Protein AF-0000000080789733 (afdb_homodimer)

Structure (mmCIF, N/CA/C/O backbone):
data_AF-0000000080789733-model_v1
#
loop_
_entity.id
_entity.type
_entity.pdbx_description
1 polymer Transposase
#
loop_
_atom_site.group_PDB
_atom_site.id
_atom_site.type_symbol
_atom_site.label_atom_id
_atom_site.label_alt_id
_atom_site.label_comp_id
_atom_site.label_asym_id
_atom_site.label_entity_id
_atom_site.label_seq_id
_atom_site.pdbx_PDB_ins_code
_atom_site.Cartn_x
_atom_site.Cartn_y
_atom_site.Cartn_z
_atom_site.occupancy
_atom_site.B_iso_or_equiv
_atom_site.auth_seq_id
_atom_site.auth_comp_id
_atom_site.auth_asym_id
_atom_site.auth_atom_id
_atom_site.pdbx_PDB_model_num
ATOM 1 N N . MET A 1 1 ? -9.492 -9.398 25.578 1 31.7 1 MET A N 1
ATOM 2 C CA . MET A 1 1 ? -8.078 -9.32 25.922 1 31.7 1 MET A CA 1
ATOM 3 C C . MET A 1 1 ? -7.199 -9.414 24.672 1 31.7 1 MET A C 1
ATOM 5 O O . MET A 1 1 ? -6.102 -8.859 24.641 1 31.7 1 MET A O 1
ATOM 9 N N . LYS A 1 2 ? -7.57 -10.141 23.641 1 46.91 2 LYS A N 1
ATOM 10 C CA . LYS A 1 2 ? -6.754 -10.414 22.453 1 46.91 2 LYS A CA 1
ATOM 11 C C . LYS A 1 2 ? -6.676 -9.195 21.547 1 46.91 2 LYS A C 1
ATOM 13 O O . LYS A 1 2 ? -5.684 -9.008 20.844 1 46.91 2 LYS A O 1
ATOM 18 N N . TYR A 1 3 ? -7.52 -8.242 21.6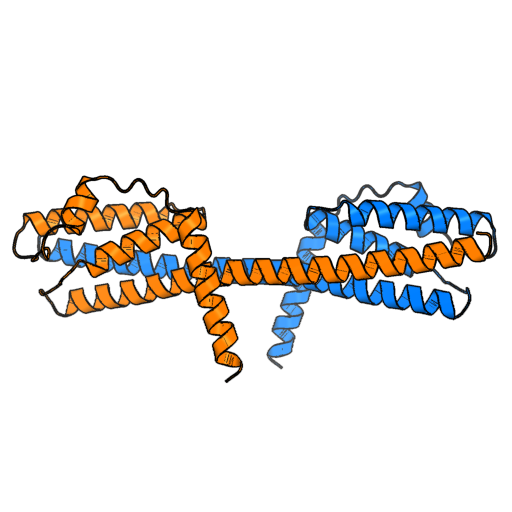09 1 46.97 3 TYR A N 1
ATOM 19 C CA . TYR A 1 3 ? -7.523 -7.055 20.766 1 46.97 3 TYR A CA 1
ATOM 20 C C . TYR A 1 3 ? -6.527 -6.02 21.281 1 46.97 3 TYR A C 1
ATOM 22 O O . TYR A 1 3 ? -5.984 -5.238 20.484 1 46.97 3 TYR A O 1
ATOM 30 N N . ASN A 1 4 ? -6.078 -6.234 22.5 1 50.66 4 ASN A N 1
ATOM 31 C CA . ASN A 1 4 ? -5.141 -5.281 23.078 1 50.66 4 ASN A CA 1
ATOM 32 C C . ASN A 1 4 ? -3.703 -5.578 22.672 1 50.66 4 ASN A C 1
ATOM 34 O O . ASN A 1 4 ? -2.904 -4.656 22.484 1 50.66 4 ASN A O 1
ATOM 38 N N . TYR A 1 5 ? -3.471 -6.855 22.422 1 48.75 5 TYR A N 1
ATOM 39 C CA . TYR A 1 5 ? -2.096 -7.195 22.078 1 48.75 5 TYR A CA 1
ATOM 40 C C . TYR A 1 5 ? -1.764 -6.742 20.656 1 48.75 5 TYR A C 1
ATOM 42 O O . TYR A 1 5 ? -0.668 -6.238 20.406 1 48.75 5 TYR A O 1
ATOM 50 N N . LEU A 1 6 ? -2.672 -6.836 19.844 1 44.16 6 LEU A N 1
ATOM 51 C CA . LEU A 1 6 ? -2.463 -6.398 18.469 1 44.16 6 LEU A CA 1
ATOM 52 C C . LEU A 1 6 ? -2.291 -4.887 18.406 1 44.16 6 LEU A C 1
ATOM 54 O O . LEU A 1 6 ? -1.443 -4.387 17.656 1 44.16 6 LEU A O 1
ATOM 58 N N . PHE A 1 7 ? -2.939 -4.227 19.219 1 46.69 7 PHE A N 1
ATOM 59 C CA . PHE A 1 7 ? -2.812 -2.779 1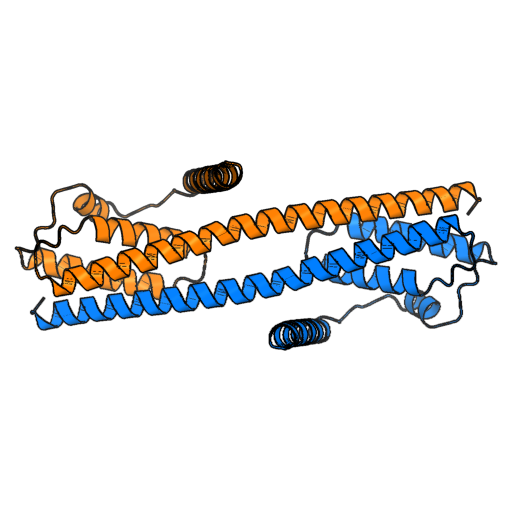9.344 1 46.69 7 PHE A CA 1
ATOM 60 C C . PHE A 1 7 ? -1.464 -2.4 19.938 1 46.69 7 PHE A C 1
ATOM 62 O O . PHE A 1 7 ? -0.782 -1.508 19.422 1 46.69 7 PHE A O 1
ATOM 69 N N . PHE A 1 8 ? -1.023 -3.18 20.906 1 50.69 8 PHE A N 1
ATOM 70 C CA . PHE A 1 8 ? 0.269 -2.922 21.531 1 50.69 8 PHE A CA 1
ATOM 71 C C . PHE A 1 8 ? 1.408 -3.271 20.578 1 50.69 8 PHE A C 1
ATOM 73 O O . PHE A 1 8 ? 2.41 -2.559 20.516 1 50.69 8 PHE A O 1
ATOM 80 N N . LEU A 1 9 ? 1.226 -4.316 19.906 1 46.88 9 LEU A N 1
ATOM 81 C CA . LEU A 1 9 ? 2.219 -4.695 18.906 1 46.88 9 LEU A CA 1
ATOM 82 C C . LEU A 1 9 ? 2.283 -3.666 17.781 1 46.88 9 LEU A C 1
ATOM 84 O O . LEU A 1 9 ? 3.369 -3.318 17.312 1 46.88 9 LEU A O 1
ATOM 88 N N . PHE A 1 10 ? 1.196 -3.098 17.562 1 46.75 10 PHE A N 1
ATOM 89 C CA . PHE A 1 10 ? 1.116 -2.062 16.531 1 46.75 10 PHE A CA 1
ATOM 90 C C . PHE A 1 10 ? 1.8 -0.783 17 1 46.75 10 PHE A C 1
ATOM 92 O O . PHE A 1 10 ? 2.539 -0.154 16.234 1 46.75 10 PHE A O 1
ATOM 99 N N . ILE A 1 11 ? 1.668 -0.41 18.219 1 45.75 11 ILE A N 1
ATOM 100 C CA . ILE A 1 11 ? 2.307 0.766 18.797 1 45.75 11 ILE A CA 1
ATOM 101 C C . ILE A 1 11 ? 3.812 0.536 18.891 1 45.75 11 ILE A C 1
ATOM 103 O O . ILE A 1 11 ? 4.605 1.433 18.594 1 45.75 11 ILE A O 1
ATOM 107 N N . SER A 1 12 ? 4.199 -0.727 19.219 1 43.28 12 SER A N 1
ATOM 108 C CA . SER A 1 12 ? 5.617 -1.047 19.344 1 43.28 12 SER A CA 1
ATOM 109 C C . SER A 1 12 ? 6.32 -1.01 18 1 43.28 12 SER A C 1
ATOM 111 O O . SER A 1 12 ? 7.441 -0.511 17.891 1 43.28 12 SER A O 1
ATOM 113 N N . LEU A 1 13 ? 5.672 -1.49 17.078 1 44.53 13 LEU A N 1
ATOM 114 C CA . LEU A 1 13 ? 6.262 -1.51 15.75 1 44.53 13 LEU A CA 1
ATOM 115 C C . LEU A 1 13 ? 6.332 -0.103 15.164 1 44.53 13 LEU A C 1
ATOM 117 O O . LEU A 1 13 ? 7.324 0.259 14.531 1 44.53 13 LEU A O 1
ATOM 121 N N . ALA A 1 14 ? 5.477 0.692 15.43 1 40.59 14 ALA A N 1
ATOM 122 C CA . ALA A 1 14 ? 5.473 2.092 15.008 1 40.59 14 ALA A CA 1
ATOM 123 C C . ALA A 1 14 ? 6.598 2.869 15.68 1 40.59 14 ALA A C 1
ATOM 125 O O . ALA A 1 14 ? 7.316 3.629 15.023 1 40.59 14 ALA A O 1
ATOM 126 N N . LYS A 1 15 ? 6.883 2.676 16.984 1 45.03 15 LYS A N 1
ATOM 127 C CA . LYS A 1 15 ? 7.98 3.293 17.719 1 45.03 15 LYS A CA 1
ATOM 128 C C . LYS A 1 15 ? 9.336 2.842 17.172 1 45.03 15 LYS A C 1
ATOM 130 O O . LYS A 1 15 ? 10.281 3.631 17.109 1 45.03 15 LYS A O 1
ATOM 135 N N . PHE A 1 16 ? 9.484 1.643 16.797 1 40.53 16 PHE A N 1
ATOM 136 C CA . PHE A 1 16 ? 10.719 1.093 16.25 1 40.53 16 PHE A CA 1
ATOM 137 C C . PHE A 1 16 ? 11.094 1.796 14.945 1 40.53 16 PHE A C 1
ATOM 139 O O . PHE A 1 16 ? 12.258 2.164 14.75 1 40.53 16 PHE A O 1
ATOM 146 N N . PHE A 1 17 ? 10.312 2.1 14.156 1 39.28 17 PHE A N 1
ATOM 147 C CA . PHE A 1 17 ? 10.625 2.715 12.867 1 39.28 17 PHE A CA 1
ATOM 148 C C . PHE A 1 17 ? 10.891 4.207 13.031 1 39.28 17 PHE A C 1
ATOM 150 O O . PHE A 1 17 ? 11.711 4.781 12.312 1 39.28 17 PHE A O 1
ATOM 157 N N . ASP A 1 18 ? 10.289 4.793 13.961 1 36.91 18 ASP A N 1
ATOM 158 C CA . ASP A 1 18 ? 10.586 6.18 14.312 1 36.91 18 ASP A CA 1
ATOM 159 C C . ASP A 1 18 ? 12.047 6.348 14.695 1 36.91 18 ASP A C 1
ATOM 161 O O . ASP A 1 18 ? 12.688 7.332 14.32 1 36.91 18 ASP A O 1
ATOM 165 N N . ILE A 1 19 ? 12.656 5.398 15.352 1 36.97 19 ILE A N 1
ATOM 166 C CA . ILE A 1 19 ? 14.039 5.477 15.812 1 36.97 19 ILE A CA 1
ATOM 167 C C . ILE A 1 19 ? 14.984 5.422 14.609 1 36.97 19 ILE A C 1
ATOM 169 O O . ILE A 1 19 ? 16 6.121 14.586 1 36.97 19 ILE A O 1
ATOM 173 N N . LEU A 1 20 ? 14.758 4.766 13.68 1 33.16 20 LEU A N 1
ATOM 174 C CA . LEU A 1 20 ? 15.703 4.566 12.594 1 33.16 20 LEU A CA 1
ATOM 175 C C . LEU A 1 20 ? 15.781 5.801 11.703 1 33.16 20 LEU A C 1
ATOM 177 O O . LEU A 1 20 ? 16.828 6.082 11.109 1 33.16 20 LEU A O 1
ATOM 181 N N . GLU A 1 21 ? 14.828 6.547 11.516 1 32.25 21 GLU A N 1
ATOM 182 C CA . GLU A 1 21 ? 14.828 7.582 10.492 1 32.25 21 GLU A CA 1
ATOM 183 C C . GLU A 1 21 ? 15.07 8.961 11.094 1 32.25 21 GLU A C 1
ATOM 185 O O . GLU A 1 21 ? 15.078 9.969 10.383 1 32.25 21 GLU A O 1
ATOM 190 N N . PHE A 1 22 ? 15.289 9.164 12.281 1 30.91 22 PHE A N 1
ATOM 191 C CA . PHE A 1 22 ? 15.281 10.492 12.883 1 30.91 22 PHE A CA 1
ATOM 192 C C . PHE A 1 22 ? 16.625 11.18 12.711 1 30.91 22 PHE A C 1
ATOM 194 O O . PHE A 1 22 ? 17.422 11.234 13.648 1 30.91 22 PHE A O 1
ATOM 201 N N . ASN A 1 23 ? 17.172 11.25 11.539 1 29.78 23 ASN A N 1
ATOM 202 C CA . ASN A 1 23 ? 18.234 12.234 11.422 1 29.78 23 ASN A CA 1
ATOM 203 C C . ASN A 1 23 ? 17.688 13.641 11.18 1 29.78 23 ASN A C 1
ATOM 205 O O . ASN A 1 23 ? 17.609 14.086 10.039 1 29.78 23 ASN A O 1
ATOM 209 N N . ILE A 1 24 ? 16.703 14.078 11.836 1 31.41 24 ILE A N 1
ATOM 210 C CA . ILE A 1 24 ? 16.109 15.375 11.492 1 31.41 24 ILE A CA 1
ATOM 211 C C . ILE A 1 24 ? 17.062 16.484 11.914 1 31.41 24 ILE A C 1
ATOM 213 O O . ILE A 1 24 ? 17.391 16.625 13.094 1 31.41 24 ILE A O 1
ATOM 217 N N . GLU A 1 25 ? 17.734 17.062 10.953 1 31.17 25 GLU A N 1
ATOM 218 C CA . GLU A 1 25 ? 18.453 18.328 11.117 1 31.17 25 GLU A CA 1
ATOM 219 C C . GLU A 1 25 ? 17.484 19.484 11.359 1 31.17 25 GLU A C 1
ATOM 221 O O . GLU A 1 25 ? 16.922 20.031 10.414 1 31.17 25 GLU A O 1
ATOM 226 N N . ILE A 1 26 ? 16.688 19.531 12.344 1 33.22 26 ILE A N 1
ATOM 227 C CA . ILE A 1 26 ? 15.977 20.75 12.727 1 33.22 26 ILE A CA 1
ATOM 228 C C . ILE A 1 26 ? 16.984 21.875 12.969 1 33.22 26 ILE A C 1
ATOM 230 O O . ILE A 1 26 ? 17.984 21.688 13.664 1 33.22 26 ILE A O 1
ATOM 234 N N . PRO A 1 27 ? 16.906 22.922 12.258 1 32.69 27 PRO A N 1
ATOM 235 C CA . PRO A 1 27 ? 17.859 24 12.562 1 32.69 27 PRO A CA 1
ATOM 236 C C . PRO A 1 27 ? 17.844 24.391 14.039 1 32.69 27 PRO A C 1
ATOM 238 O O . PRO A 1 27 ? 16.797 24.312 14.695 1 32.69 27 PRO A O 1
ATOM 241 N N . LEU A 1 28 ? 18.984 24.719 14.617 1 35.09 28 LEU A N 1
ATOM 242 C CA . LEU A 1 28 ? 19.312 24.984 16.016 1 35.09 28 LEU A CA 1
ATOM 243 C C . LEU A 1 28 ? 18.453 26.109 16.578 1 35.09 28 LEU A C 1
ATOM 245 O O . LEU A 1 28 ? 17.984 26.031 17.719 1 35.09 28 LEU A O 1
ATOM 249 N N . PHE A 1 29 ? 18.188 27.109 15.781 1 35.53 29 PHE A N 1
ATOM 250 C CA . PHE A 1 29 ? 17.453 28.25 16.312 1 35.53 29 PHE A CA 1
ATOM 251 C C . PHE A 1 29 ? 16.016 27.875 16.656 1 35.53 29 PHE A C 1
ATOM 253 O O . PHE A 1 29 ? 15.5 28.281 17.703 1 35.53 29 PHE A O 1
ATOM 260 N N . THR A 1 30 ? 15.344 27.172 15.805 1 39.25 30 THR A N 1
ATOM 261 C CA . THR A 1 30 ? 13.984 26.734 16.109 1 39.25 30 THR A CA 1
ATOM 262 C C . THR A 1 30 ? 13.984 25.766 17.297 1 39.25 30 THR A C 1
ATOM 264 O O . THR A 1 30 ? 13.094 25.812 18.156 1 39.25 30 THR A O 1
AT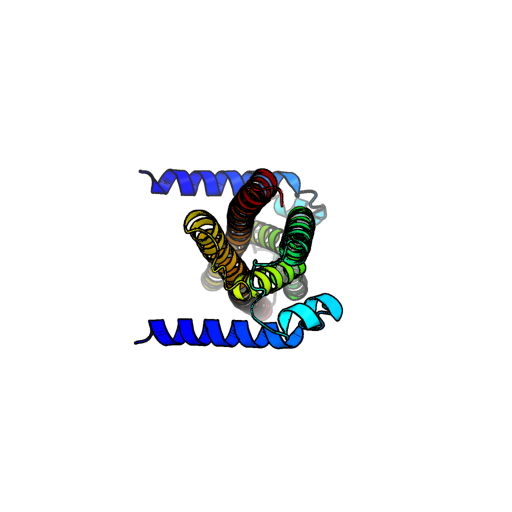OM 267 N N . TYR A 1 31 ? 15.031 25.016 17.375 1 37.34 31 TYR A N 1
ATOM 268 C CA . TYR A 1 31 ? 15.242 24.125 18.516 1 37.34 31 TYR A CA 1
ATOM 269 C C . TYR A 1 31 ? 15.438 24.938 19.797 1 37.34 31 TYR A C 1
ATOM 271 O O . TYR A 1 31 ? 14.891 24.594 20.844 1 37.34 31 TYR A O 1
ATOM 279 N N . LEU A 1 32 ? 16.219 25.906 19.656 1 36.5 32 LEU A N 1
ATOM 280 C CA . LEU A 1 32 ? 16.5 26.766 20.812 1 36.5 32 LEU A CA 1
ATOM 281 C C . LEU A 1 32 ? 15.219 27.438 21.312 1 36.5 32 LEU A C 1
ATOM 283 O O . LEU A 1 32 ? 14.992 27.547 22.516 1 36.5 32 LEU A O 1
ATOM 287 N N . ILE A 1 33 ? 14.438 27.922 20.484 1 39.62 33 ILE A N 1
ATOM 288 C CA . ILE A 1 33 ? 13.172 28.531 20.891 1 39.62 33 ILE A CA 1
ATOM 289 C C . ILE A 1 33 ? 12.258 27.469 21.484 1 39.62 33 ILE A C 1
ATOM 291 O O . ILE A 1 33 ? 11.609 27.688 22.5 1 39.62 33 ILE A O 1
ATOM 295 N N . ILE A 1 34 ? 12.328 26.25 20.875 1 38.31 34 ILE A N 1
ATOM 296 C CA . ILE A 1 34 ? 11.531 25.141 21.375 1 38.31 34 ILE A CA 1
ATOM 297 C C . ILE A 1 34 ? 12.07 24.688 22.734 1 38.31 34 ILE A C 1
ATOM 299 O O . ILE A 1 34 ? 11.305 24.359 23.641 1 38.31 34 ILE A O 1
ATOM 303 N N . LEU A 1 35 ? 13.266 24.5 22.828 1 36.28 35 LEU A N 1
ATOM 304 C CA . LEU A 1 35 ? 13.859 24.047 24.078 1 36.28 35 LEU A CA 1
ATOM 305 C C . LEU A 1 35 ? 13.656 25.078 25.172 1 36.28 35 LEU A C 1
ATOM 307 O O . LEU A 1 35 ? 13.672 24.734 26.359 1 36.28 35 LEU A O 1
ATOM 311 N N . ASN A 1 36 ? 14.031 26.438 24.875 1 36.44 36 ASN A N 1
ATOM 312 C CA . ASN A 1 36 ? 13.781 27.344 25.984 1 36.44 36 ASN A CA 1
ATOM 313 C C . ASN A 1 36 ? 12.289 27.516 26.234 1 36.44 36 ASN A C 1
ATOM 315 O O . ASN A 1 36 ? 11.461 27.219 25.375 1 36.44 36 ASN A O 1
ATOM 319 N N . ASN A 1 37 ? 11.75 28.703 27.172 1 37 37 ASN A N 1
ATOM 320 C CA . ASN A 1 37 ? 10.523 29.047 27.891 1 37 37 ASN A CA 1
ATOM 321 C C . ASN A 1 37 ? 9.352 29.188 26.922 1 37 37 ASN A C 1
ATOM 323 O O . ASN A 1 37 ? 9.539 29.438 25.734 1 37 37 ASN A O 1
ATOM 327 N N . ILE A 1 38 ? 7.996 29.016 27.422 1 39.41 38 ILE A N 1
ATOM 328 C CA . ILE A 1 38 ? 6.621 29.375 27.094 1 39.41 38 ILE A CA 1
ATOM 329 C C . ILE A 1 38 ? 6.609 30.656 26.25 1 39.41 38 ILE A C 1
ATOM 331 O O . ILE A 1 38 ? 7.062 31.703 26.719 1 39.41 38 ILE A O 1
ATOM 335 N N . LEU A 1 39 ? 6.879 30.469 24.969 1 42.97 39 LEU A N 1
ATOM 336 C CA . LEU A 1 39 ? 6.594 31.656 24.172 1 42.97 39 LEU A CA 1
ATOM 337 C C . LEU A 1 39 ? 5.348 32.375 24.688 1 42.97 39 LEU A C 1
ATOM 339 O O . LEU A 1 39 ? 4.238 31.828 24.594 1 42.97 39 LEU A O 1
ATOM 343 N N . ILE A 1 40 ? 5.531 33 25.75 1 43.78 40 ILE A N 1
ATOM 344 C CA . ILE A 1 40 ? 4.469 33.906 26.172 1 43.78 40 ILE A CA 1
ATOM 345 C C . ILE A 1 40 ? 4.199 34.906 25.062 1 43.78 40 ILE A C 1
ATOM 347 O O . ILE A 1 40 ? 5.109 35.625 24.641 1 43.78 40 ILE A O 1
ATOM 351 N N . MET A 1 41 ? 3.195 34.656 24.297 1 51.41 41 MET A N 1
ATOM 352 C CA . MET A 1 41 ? 2.695 35.5 23.234 1 51.41 41 MET A CA 1
ATOM 353 C C . MET A 1 41 ? 2.621 36.969 23.688 1 51.41 41 MET A C 1
ATOM 355 O O . MET A 1 41 ? 1.718 37.688 23.297 1 51.41 41 MET A O 1
ATOM 359 N N . THR A 1 42 ? 3.426 37.312 24.641 1 52.81 42 THR A N 1
ATOM 360 C CA . THR A 1 42 ? 3.27 38.688 25.109 1 52.81 42 THR A CA 1
ATOM 361 C C . THR A 1 42 ? 4.07 39.656 24.25 1 52.81 42 THR A C 1
ATOM 363 O O . THR A 1 42 ? 3.789 40.844 24.219 1 52.81 42 THR A O 1
ATOM 366 N N . ASP A 1 43 ? 4.922 39.094 23.5 1 61.16 43 ASP A N 1
ATOM 367 C CA . ASP A 1 43 ? 5.754 40.062 22.797 1 61.16 43 ASP A CA 1
ATOM 368 C C . ASP A 1 43 ? 5.59 39.938 21.281 1 61.16 43 ASP A C 1
ATOM 370 O O . ASP A 1 43 ? 5.238 38.875 20.781 1 61.16 43 ASP A O 1
ATOM 374 N N . LEU A 1 44 ? 5.336 41.125 20.531 1 59.53 44 LEU A N 1
ATOM 375 C CA . LEU A 1 44 ? 5.227 41.25 19.078 1 59.53 44 LEU A CA 1
ATOM 376 C C . LEU A 1 44 ? 6.219 40.344 18.375 1 59.53 44 LEU A C 1
ATOM 378 O O . LEU A 1 44 ? 5.879 39.719 17.359 1 59.53 44 LEU A O 1
ATOM 382 N N . ALA A 1 45 ? 7.422 40.219 18.922 1 62.12 45 ALA A N 1
ATOM 383 C CA . ALA A 1 45 ? 8.453 39.406 18.312 1 62.12 45 ALA A CA 1
ATOM 384 C C . ALA A 1 45 ? 8.039 37.938 18.312 1 62.12 45 ALA A C 1
ATOM 386 O O . ALA A 1 45 ? 8.273 37.219 17.328 1 62.12 45 ALA A O 1
ATOM 387 N N . SER A 1 46 ? 7.316 37.562 19.328 1 73.75 46 SER A N 1
ATOM 388 C CA . SER A 1 46 ? 6.863 36.188 19.422 1 73.75 46 SER A CA 1
ATOM 389 C C . SER A 1 46 ? 5.809 35.875 18.359 1 73.75 46 SER A C 1
ATOM 391 O O . SER A 1 46 ? 5.84 34.812 17.734 1 73.75 46 SER A O 1
ATOM 393 N N . TYR A 1 47 ? 5.07 36.969 18.031 1 74.94 47 TYR A N 1
ATOM 394 C CA . TYR A 1 47 ? 4.008 36.75 17.047 1 74.94 47 TYR A CA 1
ATOM 395 C C . TYR A 1 47 ? 4.578 36.625 15.648 1 74.94 47 TYR A C 1
ATOM 397 O O . TYR A 1 47 ? 4.109 35.812 14.859 1 74.94 47 TYR A O 1
ATOM 405 N N . ILE A 1 48 ? 5.535 37.406 15.383 1 79.12 48 ILE A N 1
ATOM 406 C CA . ILE A 1 48 ? 6.156 37.344 14.07 1 79.12 48 ILE A CA 1
ATOM 407 C C . ILE A 1 48 ? 6.797 36 13.844 1 79.12 48 ILE A C 1
ATOM 409 O O . ILE A 1 48 ? 6.672 35.406 12.766 1 79.12 48 ILE A O 1
ATOM 413 N N . VAL A 1 49 ? 7.441 35.5 14.859 1 81.31 49 VAL A N 1
ATOM 414 C CA . VAL A 1 49 ? 8.094 34.219 14.766 1 81.31 49 VAL A CA 1
ATOM 415 C C . VAL A 1 49 ? 7.047 33.125 14.578 1 81.31 49 VAL A C 1
ATOM 417 O O . VAL A 1 49 ? 7.215 32.219 13.742 1 81.31 49 VAL A O 1
ATOM 420 N N . ILE A 1 50 ? 6 33.219 15.281 1 83.81 50 ILE A N 1
ATOM 421 C CA . ILE A 1 50 ? 4.938 32.219 15.203 1 83.81 50 ILE A CA 1
ATOM 422 C C . ILE A 1 50 ? 4.312 32.25 13.805 1 83.81 50 ILE A C 1
ATOM 424 O O . ILE A 1 50 ? 4.121 31.188 13.188 1 83.81 50 ILE A O 1
ATOM 428 N N . ARG A 1 51 ? 4.062 33.438 13.383 1 86.56 51 ARG A N 1
ATOM 429 C CA . ARG A 1 51 ? 3.475 33.594 12.062 1 86.56 51 ARG A CA 1
ATOM 430 C C . ARG A 1 51 ? 4.395 33.031 10.984 1 86.56 51 ARG A C 1
ATOM 432 O O . ARG A 1 51 ? 3.943 32.281 10.102 1 86.56 51 ARG A O 1
ATOM 439 N N . ARG A 1 52 ? 5.621 33.375 11.016 1 87.31 52 ARG A N 1
ATOM 440 C CA . ARG A 1 52 ? 6.59 32.875 10.039 1 87.31 52 ARG A CA 1
ATOM 441 C C . ARG A 1 52 ? 6.703 31.359 10.094 1 87.31 52 ARG A C 1
ATOM 443 O O . ARG A 1 52 ? 6.824 30.703 9.055 1 87.31 52 ARG A O 1
ATOM 450 N N . THR A 1 53 ? 6.762 30.812 11.273 1 89.19 53 THR A N 1
ATOM 451 C CA . THR A 1 53 ? 6.836 29.359 11.445 1 89.19 53 THR A CA 1
ATOM 452 C C . THR A 1 53 ? 5.621 28.672 10.828 1 89.19 53 THR A C 1
ATOM 454 O O . THR A 1 53 ? 5.754 27.672 10.125 1 89.19 53 THR A O 1
ATOM 457 N N . TYR A 1 54 ? 4.406 29.266 11.07 1 90.38 54 TYR A N 1
ATOM 458 C CA . TYR A 1 54 ? 3.188 28.75 10.453 1 90.38 54 TYR A CA 1
ATOM 459 C C . TYR A 1 54 ? 3.287 28.797 8.93 1 90.38 54 TYR A C 1
ATOM 461 O O . TYR A 1 54 ? 2.904 27.844 8.25 1 90.38 54 TYR A O 1
ATOM 469 N N . GLU A 1 55 ? 3.721 29.875 8.406 1 92 55 GLU A N 1
ATOM 470 C CA . GLU A 1 55 ? 3.859 30.016 6.961 1 92 55 GLU A CA 1
ATOM 471 C C . GLU A 1 55 ? 4.824 28.984 6.395 1 92 55 GLU A C 1
ATOM 473 O O . GLU A 1 55 ? 4.578 28.422 5.324 1 92 55 GLU A O 1
ATOM 478 N N . ASN A 1 56 ? 5.926 28.719 7.109 1 91.5 56 ASN A N 1
ATOM 479 C CA . ASN A 1 56 ? 6.879 27.703 6.695 1 91.5 56 ASN A CA 1
ATOM 480 C C . ASN A 1 56 ? 6.238 26.312 6.672 1 91.5 56 ASN A C 1
ATOM 482 O O . ASN A 1 56 ? 6.398 25.562 5.707 1 91.5 56 ASN A O 1
ATOM 486 N N . PHE A 1 57 ? 5.512 26 7.723 1 92.88 57 PHE A N 1
ATOM 487 C CA . PHE A 1 57 ? 4.852 24.703 7.773 1 92.88 57 PHE A CA 1
ATOM 488 C C . PHE A 1 57 ? 3.814 24.578 6.664 1 92.88 57 PHE A C 1
ATOM 490 O O . PHE A 1 57 ? 3.68 23.531 6.047 1 92.88 57 PHE A O 1
ATOM 497 N N . LYS A 1 58 ? 3.033 25.688 6.449 1 93 58 LYS A N 1
ATOM 498 C CA . LYS A 1 58 ? 2.064 25.672 5.355 1 93 58 LYS A CA 1
ATOM 499 C C . LYS A 1 58 ? 2.736 25.328 4.027 1 93 58 LYS A C 1
ATOM 501 O O . LYS A 1 58 ? 2.262 24.469 3.291 1 93 58 LYS A O 1
ATOM 506 N N . SER A 1 59 ? 3.838 25.938 3.713 1 92.88 59 SER A N 1
ATOM 507 C CA . SER A 1 59 ? 4.574 25.719 2.471 1 92.88 59 SER A CA 1
ATOM 508 C C . SER A 1 59 ? 5.145 24.297 2.41 1 92.88 59 SER A C 1
ATOM 510 O O . SER A 1 59 ? 5.008 23.625 1.396 1 92.88 59 SER A O 1
ATOM 512 N N . GLU A 1 60 ? 5.742 23.844 3.465 1 92.44 60 GLU A N 1
ATOM 513 C CA . GLU A 1 60 ? 6.355 22.516 3.521 1 92.44 60 GLU A CA 1
ATOM 514 C C . GLU A 1 60 ? 5.312 21.422 3.336 1 92.44 60 GLU A C 1
ATOM 516 O O . GLU A 1 60 ? 5.535 20.453 2.594 1 92.44 60 GLU A O 1
ATOM 521 N N . LEU A 1 61 ? 4.203 21.578 3.99 1 93.19 61 LEU A N 1
ATOM 522 C CA . LEU A 1 61 ? 3.158 20.562 3.945 1 93.19 61 LEU A CA 1
ATOM 523 C C . LEU A 1 61 ? 2.494 20.531 2.572 1 93.19 61 LEU A C 1
ATOM 525 O O . LEU A 1 61 ? 2.135 19.453 2.08 1 93.19 61 LEU A O 1
ATOM 529 N N . SER A 1 62 ? 2.377 21.672 1.952 1 90.44 62 SER A N 1
ATOM 530 C CA . SER A 1 62 ? 1.729 21.766 0.648 1 90.44 62 SER A CA 1
ATOM 531 C C . SER A 1 62 ? 2.602 21.172 -0.448 1 90.44 62 SER A C 1
ATOM 533 O O . SER A 1 62 ? 2.094 20.703 -1.47 1 90.44 62 SER A O 1
ATOM 535 N N . MET A 1 63 ? 3.871 21.062 -0.217 1 87.75 63 MET A N 1
ATOM 536 C CA . MET A 1 63 ? 4.801 20.609 -1.252 1 87.75 63 MET A CA 1
ATOM 537 C C . MET A 1 63 ? 5.234 19.172 -1.013 1 87.75 63 MET A C 1
ATOM 539 O O . MET A 1 63 ? 5.953 18.594 -1.827 1 87.75 63 MET A O 1
ATOM 543 N N . CYS A 1 64 ? 4.801 18.688 0.011 1 84.69 64 CYS A N 1
ATOM 544 C CA . CYS A 1 64 ? 5.273 17.359 0.369 1 84.69 64 CYS A CA 1
ATOM 545 C C . CYS A 1 64 ? 4.656 16.297 -0.538 1 84.69 64 CYS A C 1
ATOM 547 O O . CYS A 1 64 ? 3.434 16.25 -0.694 1 84.69 64 CYS A O 1
ATOM 549 N N . SER A 1 65 ? 5.531 15.523 -1.141 1 76.94 65 SER A N 1
ATOM 550 C CA . SER A 1 65 ? 5.051 14.492 -2.055 1 76.94 65 SER A CA 1
ATOM 551 C C . SER A 1 65 ? 5.363 13.094 -1.527 1 76.94 65 SER A C 1
ATOM 553 O O . SER A 1 65 ? 4.703 12.125 -1.899 1 76.94 65 SER A O 1
ATOM 555 N N . ASN A 1 66 ? 6.32 13.039 -0.688 1 84.5 66 ASN A N 1
ATOM 556 C CA . ASN A 1 66 ? 6.758 11.758 -0.152 1 84.5 66 ASN A CA 1
ATOM 557 C C . ASN A 1 66 ? 6.195 11.508 1.244 1 84.5 66 ASN A C 1
ATOM 559 O O . ASN A 1 66 ? 6.199 12.406 2.088 1 84.5 66 ASN A O 1
ATOM 563 N N . VAL A 1 67 ? 5.785 10.32 1.456 1 85.62 67 VAL A N 1
ATOM 564 C CA . VAL A 1 67 ? 5.082 9.945 2.678 1 85.62 67 VAL A CA 1
ATOM 565 C C . VAL A 1 67 ? 6.023 10.062 3.873 1 85.62 67 VAL A C 1
ATOM 567 O O . VAL A 1 67 ? 5.617 10.5 4.953 1 85.62 67 VAL A O 1
ATOM 570 N N . LYS A 1 68 ? 7.258 9.68 3.672 1 85.81 68 LYS A N 1
ATOM 571 C CA . LYS A 1 68 ? 8.234 9.75 4.754 1 85.81 68 LYS A CA 1
ATOM 572 C C . LYS A 1 68 ? 8.484 11.195 5.18 1 85.81 68 LYS A C 1
ATOM 574 O O . LYS A 1 68 ? 8.523 11.5 6.371 1 85.81 68 LYS A O 1
ATOM 579 N N . GLU A 1 69 ? 8.602 11.984 4.191 1 90.38 69 GLU A N 1
ATOM 580 C CA . GLU A 1 69 ? 8.805 13.406 4.457 1 90.38 69 GLU A CA 1
ATOM 581 C C . GLU A 1 69 ? 7.57 14.023 5.117 1 90.38 69 GLU A C 1
ATOM 583 O O . GLU A 1 69 ? 7.691 14.805 6.059 1 90.38 69 GLU A O 1
ATOM 588 N N . LEU A 1 70 ? 6.449 13.648 4.629 1 93 70 LEU A N 1
ATOM 589 C CA . LEU A 1 70 ? 5.207 14.156 5.199 1 93 70 LEU A CA 1
ATOM 590 C C . LEU A 1 70 ? 5.098 13.797 6.676 1 93 70 LEU A C 1
ATOM 592 O O . LEU A 1 70 ? 4.746 14.641 7.5 1 93 70 LEU A O 1
ATOM 596 N N . LYS A 1 71 ? 5.391 12.594 7.023 1 92.31 71 LYS A N 1
ATOM 597 C CA . LYS A 1 71 ? 5.352 12.141 8.406 1 92.31 71 LYS A CA 1
ATOM 598 C C . LYS A 1 71 ? 6.234 13.008 9.297 1 92.31 71 LYS A C 1
ATOM 600 O O . LYS A 1 71 ? 5.797 13.461 10.359 1 92.31 71 LYS A O 1
ATOM 605 N N . LEU A 1 72 ? 7.426 13.234 8.867 1 92.5 72 LEU A N 1
ATOM 606 C CA . LEU A 1 72 ? 8.391 14.016 9.625 1 92.5 72 LEU A CA 1
ATOM 607 C C . LEU A 1 72 ? 7.887 15.445 9.82 1 92.5 72 LEU A C 1
ATOM 609 O O . LEU A 1 72 ? 7.992 16 10.914 1 92.5 72 LEU A O 1
ATOM 613 N N . LYS A 1 73 ? 7.391 15.984 8.727 1 93.25 73 LYS A N 1
ATOM 614 C CA . LYS A 1 73 ? 6.91 17.359 8.789 1 93.25 73 LYS A CA 1
ATOM 615 C C . LYS A 1 73 ? 5.711 17.484 9.719 1 93.25 73 LYS A C 1
ATOM 617 O O . LYS A 1 73 ? 5.594 18.469 10.469 1 93.25 73 LYS A O 1
ATOM 622 N N . ILE A 1 74 ? 4.867 16.516 9.734 1 95.19 74 ILE A N 1
ATOM 623 C CA . ILE A 1 74 ? 3.705 16.531 10.617 1 95.19 74 ILE A CA 1
ATOM 624 C C . ILE A 1 74 ? 4.164 16.391 12.07 1 95.19 74 ILE A C 1
ATOM 626 O O . ILE A 1 74 ? 3.625 17.062 12.953 1 95.19 74 ILE A O 1
ATOM 630 N N . GLN A 1 75 ? 5.113 15.578 12.312 1 93.75 75 GLN A N 1
ATOM 631 C CA . GLN A 1 75 ? 5.652 15.422 13.656 1 93.75 75 GLN A CA 1
ATOM 632 C C . GLN A 1 75 ? 6.25 16.734 14.164 1 93.75 75 GLN A C 1
ATOM 634 O O . GLN A 1 75 ? 6.016 17.125 15.312 1 93.75 75 GLN A O 1
ATOM 639 N N . LYS A 1 76 ? 7.008 17.406 13.336 1 92.06 76 LYS A N 1
ATOM 640 C CA . LYS A 1 76 ? 7.578 18.703 13.695 1 92.06 76 LYS A CA 1
ATOM 641 C C . LYS A 1 76 ? 6.484 19.734 13.977 1 92.06 76 LYS A C 1
ATOM 643 O O . LYS A 1 76 ? 6.586 20.516 14.914 1 92.06 76 LYS A O 1
ATOM 648 N N . PHE A 1 77 ? 5.457 19.672 13.18 1 94.5 77 PHE A N 1
ATOM 649 C CA . PHE A 1 77 ? 4.344 20.594 13.352 1 94.5 77 PHE A CA 1
ATOM 650 C C . PHE A 1 77 ? 3.646 20.359 14.688 1 94.5 77 PHE A C 1
ATOM 652 O O . PHE A 1 77 ? 3.354 21.297 15.422 1 94.5 77 PHE A O 1
ATOM 659 N N . LEU A 1 78 ? 3.467 19.125 14.992 1 93.75 78 LEU A N 1
ATOM 660 C CA . LEU A 1 78 ? 2.842 18.781 16.266 1 93.75 78 LEU A CA 1
ATOM 661 C C . LEU A 1 78 ? 3.697 19.234 17.438 1 93.75 78 LEU A C 1
ATOM 663 O O . LEU A 1 78 ? 3.172 19.734 18.438 1 93.75 78 LEU A O 1
ATOM 667 N N . SER A 1 79 ? 4.961 19.031 17.312 1 89.75 79 SER A N 1
ATOM 668 C CA . SER A 1 79 ? 5.875 19.484 18.359 1 89.75 79 SER A CA 1
ATOM 669 C C . SER A 1 79 ? 5.809 21 18.531 1 89.75 79 SER A C 1
ATOM 671 O O . SER A 1 79 ? 5.789 21.5 19.656 1 89.75 79 SER A O 1
ATOM 673 N N . PHE A 1 80 ? 5.711 21.703 17.438 1 89.75 80 PHE A N 1
ATOM 674 C CA . PHE A 1 80 ? 5.57 23.156 17.453 1 89.75 80 PHE A CA 1
ATOM 675 C C . PHE A 1 80 ? 4.277 23.578 18.141 1 89.75 80 PHE A C 1
ATOM 677 O O . PHE A 1 80 ? 4.285 24.438 19.016 1 89.75 80 PHE A O 1
ATOM 684 N N . LEU A 1 81 ? 3.191 22.906 17.797 1 89.31 81 LEU A N 1
ATOM 685 C CA . LEU A 1 81 ? 1.896 23.25 18.391 1 89.31 81 LEU A CA 1
ATOM 686 C C . LEU A 1 81 ? 1.884 22.969 19.891 1 89.31 81 LEU A C 1
ATOM 688 O O . LEU A 1 81 ? 1.228 23.688 20.641 1 89.31 81 LEU A O 1
ATOM 692 N N . SER A 1 82 ? 2.541 21.953 20.25 1 86.25 82 SER A N 1
ATOM 693 C CA . SER A 1 82 ? 2.539 21.547 21.656 1 86.25 82 SER A CA 1
ATOM 694 C C . SER A 1 82 ? 3.377 22.5 22.5 1 86.25 82 SER A C 1
ATOM 696 O O . SER A 1 82 ? 3.236 22.531 23.734 1 86.25 82 SER A O 1
ATOM 698 N N . SER A 1 83 ? 4.172 23.234 21.844 1 75.69 83 SER A N 1
ATOM 699 C CA . SER A 1 83 ? 5.035 24.172 22.562 1 75.69 83 SER A CA 1
ATOM 700 C C . SER A 1 83 ? 4.301 25.469 22.891 1 75.69 83 SER A C 1
ATOM 702 O O . SER A 1 83 ? 4.777 26.266 23.703 1 75.69 83 SER A O 1
ATOM 704 N N . PHE A 1 84 ? 3.225 25.609 22.156 1 69.12 84 PHE A N 1
ATOM 705 C CA . PHE A 1 84 ? 2.441 26.828 22.391 1 69.12 84 PHE A CA 1
ATOM 706 C C . PHE A 1 84 ? 1.647 26.719 23.688 1 69.12 84 PHE A C 1
ATOM 708 O O . PHE A 1 84 ? 1.003 25.703 23.938 1 69.12 84 PHE A O 1
ATOM 715 N N . ASP A 1 85 ? 2.049 27.359 24.703 1 60.91 85 ASP A N 1
ATOM 716 C CA . ASP A 1 85 ? 1.081 27.641 25.75 1 60.91 85 ASP A CA 1
ATOM 717 C C . ASP A 1 85 ? 0.233 28.859 25.391 1 60.91 85 ASP A C 1
ATOM 719 O O . ASP A 1 85 ? 0.691 30 25.516 1 60.91 85 ASP A O 1
ATOM 723 N N . PHE A 1 86 ? -0.544 28.531 24.359 1 52.72 86 PHE A N 1
ATOM 724 C CA . PHE A 1 86 ? -1.307 29.703 23.906 1 52.72 86 PHE A CA 1
ATOM 725 C C . PHE A 1 86 ? -2.189 30.234 25.031 1 52.72 86 PHE A C 1
ATOM 727 O O . PHE A 1 86 ? -3.08 29.531 25.516 1 52.72 86 PHE A O 1
ATOM 734 N N . GLU A 1 87 ? -1.437 30.875 25.984 1 53.16 87 GLU A N 1
ATOM 735 C CA . GLU A 1 87 ? -2.322 31.672 26.828 1 53.16 87 GLU A CA 1
ATOM 736 C C . GLU A 1 87 ? -3.246 32.562 26 1 53.16 87 GLU A C 1
ATOM 738 O O . GLU A 1 87 ? -3.609 33.656 26.422 1 53.16 87 GLU A O 1
ATOM 743 N N . ILE A 1 88 ? -3.086 32.375 24.688 1 53.44 88 ILE A N 1
ATOM 744 C CA . ILE A 1 88 ? -3.904 33.312 23.906 1 53.44 88 ILE A CA 1
ATOM 745 C C . ILE A 1 88 ? -5.379 32.938 24.062 1 53.44 88 ILE A C 1
ATOM 747 O O . ILE A 1 88 ? -5.711 31.891 24.625 1 53.44 88 ILE A O 1
ATOM 751 N N . GLU A 1 89 ? -6.246 33.781 23.344 1 62.59 89 GLU A N 1
ATOM 752 C CA . GLU A 1 89 ? -7.703 33.812 23.266 1 62.59 89 GLU A CA 1
ATOM 753 C C . GLU A 1 89 ? -8.258 32.438 22.875 1 62.59 89 GLU A C 1
ATOM 755 O O . GLU A 1 89 ? -7.609 31.688 22.141 1 62.59 89 GLU A O 1
ATOM 760 N N . THR A 1 90 ? -9.305 32.188 23.438 1 66.69 90 THR A N 1
ATOM 761 C CA . THR A 1 90 ? -10.07 30.953 23.391 1 66.69 90 THR A CA 1
ATOM 762 C C . THR A 1 90 ? -10.219 30.469 21.953 1 66.69 90 THR A C 1
ATOM 764 O O . THR A 1 90 ? -10.086 29.266 21.672 1 66.69 90 THR A O 1
ATOM 767 N N . LYS A 1 91 ? -10.344 31.438 20.953 1 72.19 91 LYS A N 1
ATOM 768 C CA . LYS A 1 91 ? -10.617 31.031 19.578 1 72.19 91 LYS A CA 1
ATOM 769 C C . LYS A 1 91 ? -9.383 30.406 18.938 1 72.19 91 LYS A C 1
ATOM 771 O O . LYS A 1 91 ? -9.484 29.375 18.25 1 72.19 91 LYS A O 1
ATOM 776 N N . LEU A 1 92 ? -8.219 30.984 19.156 1 77.25 92 LEU A N 1
ATOM 777 C CA . LEU A 1 92 ? -6.977 30.469 18.609 1 77.25 92 LEU A CA 1
ATOM 778 C C . LEU A 1 92 ? -6.637 29.109 19.203 1 77.25 92 LEU A C 1
ATOM 780 O O . LEU A 1 92 ? -6.141 28.219 18.5 1 77.25 92 LEU A O 1
ATOM 784 N N . LYS A 1 93 ? -7.039 29 20.406 1 82.06 93 LYS A N 1
ATOM 785 C CA . LYS A 1 93 ? -6.797 27.734 21.094 1 82.06 93 LYS A CA 1
ATOM 786 C C . LYS A 1 93 ? -7.605 26.609 20.469 1 82.06 93 LYS A C 1
ATOM 788 O O . LYS A 1 93 ? -7.117 25.484 20.344 1 82.06 93 LYS A O 1
ATOM 793 N N . GLU A 1 94 ? -8.844 26.891 20.062 1 85.12 94 GLU A N 1
ATOM 794 C CA . GLU A 1 94 ? -9.695 25.906 19.422 1 85.12 94 GLU A CA 1
ATOM 795 C C . GLU A 1 94 ? -9.109 25.453 18.078 1 85.12 94 GLU A C 1
ATOM 797 O O . GLU A 1 94 ? -9.094 24.25 17.781 1 85.12 94 GLU A O 1
ATOM 802 N N . PHE A 1 95 ? -8.625 26.422 17.312 1 86.62 95 PHE A N 1
ATOM 803 C CA . PHE A 1 95 ? -8.039 26.094 16.016 1 86.62 95 PHE A CA 1
ATOM 804 C C . PHE A 1 95 ? -6.773 25.266 16.188 1 86.62 95 PHE A C 1
ATOM 806 O O . PHE A 1 95 ? -6.543 24.312 15.445 1 86.62 95 PHE A O 1
ATOM 813 N N . VAL A 1 96 ? -6.023 25.625 17.172 1 88.25 96 VAL A N 1
ATOM 814 C CA . VAL A 1 96 ? -4.789 24.891 17.438 1 88.25 96 VAL A CA 1
ATOM 815 C C . VAL A 1 96 ? -5.113 23.469 17.891 1 88.25 96 VAL A C 1
ATOM 817 O O . VAL A 1 96 ? -4.469 22.516 17.469 1 88.25 96 VAL A O 1
ATOM 820 N N . SER A 1 97 ? -6.125 23.328 18.688 1 88 97 SER A N 1
ATOM 821 C CA . SER A 1 97 ? -6.551 22 19.141 1 88 97 SER A CA 1
ATOM 822 C C . SER A 1 97 ? -7.02 21.141 17.969 1 88 97 SER A C 1
ATOM 824 O O . SER A 1 97 ? -6.668 19.969 17.875 1 88 97 SER A O 1
ATOM 826 N N . LYS A 1 98 ? -7.766 21.719 17.109 1 91.44 98 LYS A N 1
ATOM 827 C CA . LYS A 1 98 ? -8.242 21 15.938 1 91.44 98 LYS A CA 1
ATOM 828 C C . LYS A 1 98 ? -7.082 20.594 15.031 1 91.44 98 LYS A C 1
ATOM 830 O O . LYS A 1 98 ? -7.074 19.5 14.469 1 91.44 98 LYS A O 1
ATOM 835 N N . GLN A 1 99 ? -6.129 21.5 14.844 1 94.12 99 GLN A N 1
ATOM 836 C CA . GLN A 1 99 ? -4.938 21.172 14.07 1 94.12 99 GLN A CA 1
ATOM 837 C C . GLN A 1 99 ? -4.203 19.969 14.664 1 94.12 99 GLN A C 1
ATOM 839 O O . GLN A 1 99 ? -3.787 19.062 13.93 1 94.12 99 GLN A O 1
ATOM 844 N N . LYS A 1 100 ? -4.082 20 15.984 1 92.5 100 LYS A N 1
ATOM 845 C CA . LYS A 1 100 ? -3.426 18.875 16.656 1 92.5 100 LYS A CA 1
ATOM 846 C C . LYS A 1 100 ? -4.168 17.562 16.406 1 92.5 100 LYS A C 1
ATOM 848 O O . LYS A 1 100 ? -3.547 16.547 16.125 1 92.5 100 LYS A O 1
ATOM 853 N N . GLU A 1 101 ? -5.438 17.594 16.422 1 94.06 101 GLU A N 1
ATOM 854 C CA . GLU A 1 101 ? -6.262 16.422 16.188 1 94.06 101 GLU A CA 1
ATOM 855 C C . GLU A 1 101 ? -6.066 15.875 14.773 1 94.06 101 GLU A C 1
ATOM 857 O O . GLU A 1 101 ? -5.828 14.68 14.594 1 94.06 101 GLU A O 1
ATOM 862 N N . ILE A 1 102 ? -6.105 16.719 13.82 1 94.75 102 ILE A N 1
ATOM 863 C CA . ILE A 1 102 ? -5.973 16.328 12.43 1 94.75 102 ILE A CA 1
ATOM 864 C C . ILE A 1 102 ? -4.559 15.812 12.172 1 94.75 102 ILE A C 1
ATOM 866 O O . ILE A 1 102 ? -4.371 14.812 11.469 1 94.75 102 ILE A O 1
ATOM 870 N N . ALA A 1 103 ? -3.596 16.469 12.672 1 95.12 103 ALA A N 1
ATOM 871 C CA . ALA A 1 103 ? -2.211 16.031 12.523 1 95.12 103 ALA A CA 1
ATOM 872 C C . ALA A 1 103 ? -2.004 14.633 13.117 1 95.12 103 ALA A C 1
ATOM 874 O O . ALA A 1 103 ? -1.341 13.789 12.516 1 95.12 103 ALA A O 1
ATOM 875 N N . LYS A 1 104 ? -2.594 14.414 14.242 1 93 104 LYS A N 1
ATOM 876 C CA . LYS A 1 104 ? -2.494 13.102 14.875 1 93 104 LYS A CA 1
ATOM 877 C C . LYS A 1 104 ? -3.188 12.031 14.031 1 93 104 LYS A C 1
ATOM 879 O O . LYS A 1 104 ? -2.684 10.914 13.898 1 93 104 LYS A O 1
ATOM 884 N N . LYS A 1 105 ? -4.332 12.359 13.531 1 93.75 105 LYS A N 1
ATOM 885 C CA . LYS A 1 105 ? -5.039 11.445 12.633 1 93.75 105 LYS A CA 1
ATOM 886 C C . LYS A 1 105 ? -4.199 11.117 11.406 1 93.75 105 LYS A C 1
ATOM 888 O O . LYS A 1 105 ? -4.148 9.969 10.969 1 93.75 105 LYS A O 1
ATOM 893 N N . LEU A 1 106 ? -3.561 12.102 10.875 1 93.88 106 LEU A N 1
ATOM 894 C CA . LEU A 1 106 ? -2.701 11.922 9.711 1 93.88 106 LEU A CA 1
ATOM 895 C C . LEU A 1 106 ? -1.555 10.961 10.031 1 93.88 106 LEU A C 1
ATOM 897 O O . LEU A 1 106 ? -1.269 10.055 9.25 1 93.88 106 LEU A O 1
ATOM 901 N N . LEU A 1 107 ? -0.964 11.156 11.18 1 92.69 107 LEU A N 1
ATOM 902 C CA . LEU A 1 107 ? 0.127 10.281 11.586 1 92.69 107 LEU A CA 1
ATOM 903 C C . LEU A 1 107 ? -0.362 8.844 11.766 1 92.69 107 LEU A C 1
ATOM 905 O O . LEU A 1 107 ? 0.323 7.898 11.375 1 92.69 107 LEU A O 1
ATOM 909 N N . LEU A 1 108 ? -1.507 8.758 12.344 1 91.06 108 LEU A N 1
ATOM 910 C CA . LEU A 1 108 ? -2.096 7.438 12.531 1 91.06 108 LEU A CA 1
ATOM 911 C C . LEU A 1 108 ? -2.311 6.742 11.195 1 91.06 108 LEU A C 1
ATOM 913 O O . LEU A 1 108 ? -1.962 5.57 11.039 1 91.06 108 LEU A O 1
ATOM 917 N N . ILE A 1 109 ? -2.861 7.438 10.211 1 89.12 109 ILE A N 1
ATOM 918 C CA . ILE A 1 109 ? -3.145 6.879 8.891 1 89.12 109 ILE A CA 1
ATOM 919 C C . ILE A 1 109 ? -1.84 6.461 8.219 1 89.12 109 ILE A C 1
ATOM 921 O O . ILE A 1 109 ? -1.77 5.398 7.594 1 89.12 109 ILE A O 1
ATOM 925 N N . ILE A 1 110 ? -0.858 7.223 8.312 1 88.88 110 ILE A N 1
ATOM 926 C CA . ILE A 1 110 ? 0.436 6.918 7.715 1 88.88 110 ILE A CA 1
ATOM 927 C C . ILE A 1 110 ? 1.015 5.656 8.352 1 88.88 110 ILE A C 1
ATOM 929 O O . ILE A 1 110 ? 1.527 4.781 7.648 1 88.88 110 ILE A O 1
ATOM 933 N N . ASN A 1 111 ? 0.885 5.492 9.641 1 84.12 111 ASN A N 1
ATOM 934 C CA . ASN A 1 111 ? 1.396 4.316 10.336 1 84.12 111 ASN A CA 1
ATOM 935 C C . ASN A 1 111 ? 0.63 3.057 9.938 1 84.12 111 ASN A C 1
ATOM 937 O O . ASN A 1 111 ? 1.227 1.992 9.766 1 84.12 111 ASN A O 1
ATOM 941 N N . ILE A 1 112 ? -0.648 3.191 9.766 1 85.5 112 ILE A N 1
ATOM 942 C CA . ILE A 1 112 ? -1.489 2.072 9.359 1 85.5 112 ILE A CA 1
ATOM 943 C C . ILE A 1 112 ? -1.067 1.593 7.969 1 85.5 112 ILE A C 1
ATOM 945 O O . ILE A 1 112 ? -1.095 0.393 7.684 1 85.5 112 ILE A O 1
ATOM 949 N N . ARG A 1 113 ? -0.646 2.492 7.117 1 85.75 113 ARG A N 1
ATOM 950 C CA . ARG A 1 113 ? -0.173 2.176 5.773 1 85.75 113 ARG A CA 1
ATOM 951 C C . ARG A 1 113 ? 0.972 1.17 5.816 1 85.75 113 ARG A C 1
ATOM 953 O O . ARG A 1 113 ? 0.985 0.201 5.055 1 85.75 113 ARG A O 1
ATOM 960 N N . TYR A 1 114 ? 1.816 1.343 6.695 1 81.44 114 TYR A N 1
ATOM 961 C CA . TYR A 1 114 ? 2.977 0.465 6.793 1 81.44 114 TYR A CA 1
ATOM 962 C C . TYR A 1 114 ? 2.568 -0.931 7.25 1 81.44 114 TYR A C 1
ATOM 964 O O . TYR A 1 114 ? 3.082 -1.932 6.742 1 81.44 114 TYR A O 1
ATOM 972 N N . VAL A 1 115 ? 1.638 -0.985 8.109 1 81.12 115 VAL A N 1
ATOM 973 C CA . VAL A 1 115 ? 1.124 -2.262 8.594 1 81.12 115 VAL A CA 1
ATOM 974 C C . VAL A 1 115 ? 0.432 -3.008 7.457 1 81.12 115 VAL A C 1
ATOM 976 O O . VAL A 1 115 ? 0.674 -4.199 7.25 1 81.12 115 VAL A O 1
ATOM 979 N N . ILE A 1 116 ? -0.353 -2.301 6.742 1 82.62 116 ILE A N 1
ATOM 980 C CA . ILE A 1 116 ? -1.094 -2.889 5.633 1 82.62 116 ILE A CA 1
ATOM 981 C C . ILE A 1 116 ? -0.117 -3.438 4.594 1 82.62 116 ILE A C 1
ATOM 983 O O . ILE A 1 116 ? -0.31 -4.539 4.074 1 82.62 116 ILE A O 1
ATOM 987 N N . ILE A 1 117 ? 0.91 -2.752 4.312 1 84.12 117 ILE A N 1
ATOM 988 C CA . ILE A 1 117 ? 1.915 -3.166 3.34 1 84.12 117 ILE A CA 1
ATOM 989 C C . ILE A 1 117 ? 2.604 -4.441 3.822 1 84.12 117 ILE A C 1
ATOM 991 O O . ILE A 1 117 ? 2.816 -5.371 3.041 1 84.12 117 ILE A O 1
ATOM 995 N N . PHE A 1 118 ? 2.932 -4.574 5.094 1 83.69 118 PHE A N 1
ATOM 996 C CA . PHE A 1 118 ? 3.576 -5.75 5.668 1 83.69 118 PHE A CA 1
ATOM 997 C C . PHE A 1 118 ? 2.672 -6.969 5.555 1 83.69 118 PHE A C 1
ATOM 999 O O . PHE A 1 118 ? 3.105 -8.031 5.094 1 83.69 118 PHE A O 1
ATOM 1006 N N . ILE A 1 119 ? 1.385 -6.789 5.883 1 84.06 119 ILE A N 1
ATOM 1007 C CA . ILE A 1 119 ? 0.409 -7.871 5.812 1 84.06 119 ILE A CA 1
ATOM 1008 C C . ILE A 1 119 ? 0.252 -8.328 4.367 1 84.06 119 ILE A C 1
ATOM 1010 O O . ILE A 1 119 ? 0.238 -9.531 4.09 1 84.06 119 ILE A O 1
ATOM 1014 N N . TYR A 1 120 ? 0.165 -7.355 3.566 1 86 120 TYR A N 1
ATOM 1015 C CA . TYR A 1 120 ? 0.047 -7.645 2.143 1 86 120 TYR A CA 1
ATOM 1016 C C . TYR A 1 120 ? 1.219 -8.492 1.658 1 86 120 TYR A C 1
ATOM 1018 O O . TYR A 1 120 ? 1.022 -9.523 1.018 1 86 120 TYR A O 1
ATOM 1026 N N . LYS A 1 121 ? 2.408 -8.094 1.913 1 86.38 121 LYS A N 1
ATOM 1027 C CA . LYS A 1 121 ? 3.607 -8.812 1.495 1 86.38 121 LYS A CA 1
ATOM 1028 C C . LYS A 1 121 ? 3.621 -10.234 2.059 1 86.38 121 LYS A C 1
ATOM 1030 O O . LYS A 1 121 ? 3.965 -11.188 1.353 1 86.38 121 LYS A O 1
ATOM 1035 N N . TYR A 1 122 ? 3.225 -10.375 3.266 1 87.69 122 TYR A N 1
ATOM 1036 C CA . TYR A 1 122 ? 3.186 -11.672 3.922 1 87.69 122 TYR A CA 1
ATOM 1037 C C . TYR A 1 122 ? 2.211 -12.609 3.219 1 87.69 122 TYR A C 1
ATOM 1039 O O . TYR A 1 122 ? 2.557 -13.75 2.896 1 87.69 122 TYR A O 1
ATOM 1047 N N . ILE A 1 123 ? 1.015 -12.133 2.992 1 89.38 123 ILE A N 1
ATOM 1048 C CA . ILE A 1 123 ? -0.031 -12.938 2.375 1 89.38 123 ILE A CA 1
ATOM 1049 C C . ILE A 1 123 ? 0.395 -13.344 0.965 1 89.38 123 ILE A C 1
ATOM 1051 O O . ILE A 1 123 ? 0.268 -14.508 0.582 1 89.38 123 ILE A O 1
ATOM 1055 N N . VAL A 1 124 ? 0.928 -12.391 0.225 1 89.56 124 VAL A N 1
ATOM 1056 C CA . VAL A 1 124 ? 1.348 -12.656 -1.146 1 89.56 124 VAL A CA 1
ATOM 1057 C C . VAL A 1 124 ? 2.459 -13.711 -1.147 1 89.56 124 VAL A C 1
ATOM 1059 O O . VAL A 1 124 ? 2.41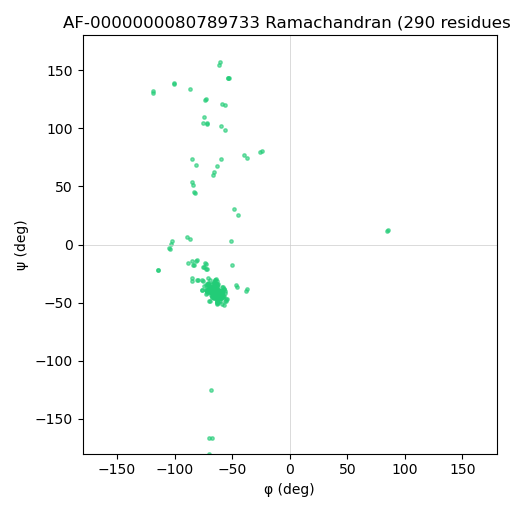6 -14.664 -1.924 1 89.56 124 VAL A O 1
ATOM 1062 N N . ASN A 1 125 ? 3.434 -13.531 -0.266 1 86.81 125 ASN A N 1
ATOM 1063 C CA . ASN A 1 125 ? 4.539 -14.477 -0.2 1 86.81 125 ASN A CA 1
ATOM 1064 C C . ASN A 1 125 ? 4.062 -15.875 0.189 1 86.81 125 ASN A C 1
ATOM 1066 O O . ASN A 1 125 ? 4.531 -16.875 -0.36 1 86.81 125 ASN A O 1
ATOM 1070 N N . LYS A 1 126 ? 3.166 -15.992 1.105 1 91 126 LYS A N 1
ATOM 1071 C CA . LYS A 1 126 ? 2.617 -17.266 1.528 1 91 126 LYS A CA 1
ATOM 1072 C C . LYS A 1 126 ? 1.878 -17.953 0.383 1 91 126 LYS A C 1
ATOM 1074 O O . LYS A 1 126 ? 2.098 -19.141 0.117 1 91 126 LYS A O 1
ATOM 1079 N N . LEU A 1 127 ? 1.008 -17.203 -0.26 1 92.56 127 LEU A N 1
ATOM 1080 C CA . LEU A 1 127 ? 0.232 -17.766 -1.367 1 92.56 127 LEU A CA 1
ATOM 1081 C C . LEU A 1 127 ? 1.144 -18.156 -2.523 1 92.56 127 LEU A C 1
ATOM 1083 O O . LEU A 1 127 ? 0.93 -19.188 -3.158 1 92.56 127 LEU A O 1
ATOM 1087 N N . LEU A 1 128 ? 2.135 -17.297 -2.797 1 93.88 128 LEU A N 1
ATOM 1088 C CA . LEU A 1 128 ? 3.084 -17.625 -3.859 1 93.88 128 LEU A CA 1
ATOM 1089 C C . LEU A 1 128 ? 3.857 -18.891 -3.537 1 93.88 128 LEU A C 1
ATOM 1091 O O . LEU A 1 128 ? 4.047 -19.75 -4.41 1 93.88 128 LEU A O 1
ATOM 1095 N N . SER A 1 129 ? 4.309 -19.047 -2.316 1 91.38 129 SER A N 1
ATOM 1096 C CA . SER A 1 129 ? 5.012 -20.25 -1.886 1 91.38 129 SER A CA 1
ATOM 1097 C C . SER A 1 129 ? 4.129 -21.484 -2.02 1 91.38 129 SER A C 1
ATOM 1099 O O . SER A 1 129 ? 4.586 -22.531 -2.477 1 91.38 129 SER A O 1
ATOM 1101 N N . GLU A 1 130 ? 2.9 -21.359 -1.622 1 94.56 130 GLU A N 1
ATOM 1102 C CA . GLU A 1 130 ? 1.942 -22.453 -1.767 1 94.56 130 GLU A CA 1
ATOM 1103 C C . GLU A 1 130 ? 1.755 -22.844 -3.232 1 94.56 130 GLU A C 1
ATOM 1105 O O . GLU A 1 130 ? 1.707 -24.016 -3.572 1 94.56 130 GLU A O 1
ATOM 1110 N N . LEU A 1 131 ? 1.662 -21.859 -4.105 1 95.81 131 LEU A N 1
ATOM 1111 C CA . LEU A 1 131 ? 1.495 -22.094 -5.539 1 95.81 131 LEU A CA 1
ATOM 1112 C C . LEU A 1 131 ? 2.711 -22.797 -6.117 1 95.81 131 LEU A C 1
ATOM 1114 O O . LEU A 1 131 ? 2.566 -23.781 -6.852 1 95.81 131 LEU A O 1
ATOM 1118 N N . ILE A 1 132 ? 3.877 -22.359 -5.742 1 94.25 132 ILE A N 1
ATOM 1119 C CA . ILE A 1 132 ? 5.113 -22.969 -6.23 1 94.25 132 ILE A CA 1
ATOM 1120 C C . ILE A 1 132 ? 5.207 -24.406 -5.742 1 94.25 132 ILE A C 1
ATOM 1122 O O . ILE A 1 132 ? 5.625 -25.297 -6.488 1 94.25 132 ILE A O 1
ATOM 1126 N N . ASN A 1 133 ? 4.789 -24.656 -4.508 1 92.69 133 ASN A N 1
ATOM 1127 C CA . ASN A 1 133 ? 4.781 -26.016 -3.977 1 92.69 133 ASN A CA 1
ATOM 1128 C C . ASN A 1 133 ? 3.836 -26.922 -4.762 1 92.69 133 ASN A C 1
ATOM 1130 O O . ASN A 1 133 ? 4.172 -28.078 -5.059 1 92.69 133 ASN A O 1
ATOM 1134 N N . LEU A 1 134 ? 2.693 -26.438 -5.07 1 93.25 134 LEU A N 1
ATOM 1135 C CA . LEU A 1 134 ? 1.729 -27.188 -5.855 1 93.25 134 LEU A CA 1
ATOM 1136 C C . LEU A 1 134 ? 2.266 -27.469 -7.258 1 93.25 134 LEU A C 1
ATOM 1138 O O . LEU A 1 134 ? 2.037 -28.547 -7.816 1 93.25 134 LEU A O 1
ATOM 1142 N N . ILE A 1 135 ? 2.926 -26.484 -7.852 1 94 135 ILE A N 1
ATOM 1143 C CA . ILE A 1 135 ? 3.574 -26.672 -9.148 1 94 135 ILE A CA 1
ATOM 1144 C C . ILE A 1 135 ? 4.605 -27.797 -9.055 1 94 135 ILE A C 1
ATOM 1146 O O . ILE A 1 135 ? 4.66 -28.656 -9.93 1 94 135 ILE A O 1
ATOM 1150 N N . ASN A 1 136 ? 5.355 -27.828 -7.965 1 92.69 136 ASN A N 1
ATOM 1151 C CA . ASN A 1 136 ? 6.348 -28.875 -7.758 1 92.69 136 ASN A CA 1
ATOM 1152 C C . ASN A 1 136 ? 5.699 -30.25 -7.656 1 92.69 136 ASN A C 1
ATOM 1154 O O . ASN A 1 136 ? 6.242 -31.234 -8.156 1 92.69 136 ASN A O 1
ATOM 1158 N N . VAL A 1 137 ? 4.621 -30.328 -7.027 1 89.81 137 VAL A N 1
ATOM 1159 C CA . VAL A 1 137 ? 3.904 -31.594 -6.887 1 89.81 137 VAL A CA 1
ATOM 1160 C C . VAL A 1 137 ? 3.479 -32.094 -8.266 1 89.81 137 VAL A C 1
ATOM 1162 O O . VAL A 1 137 ? 3.674 -33.281 -8.586 1 89.81 137 VAL A O 1
ATOM 1165 N N . VAL A 1 138 ? 2.951 -31.266 -9.078 1 87.81 138 VAL A N 1
ATOM 1166 C CA . VAL A 1 138 ? 2.518 -31.656 -10.422 1 87.81 138 VAL A CA 1
ATOM 1167 C C . VAL A 1 138 ? 3.725 -32.094 -11.25 1 87.81 138 VAL A C 1
ATOM 1169 O O . VAL A 1 138 ? 3.668 -33.094 -11.961 1 87.81 138 VAL A O 1
ATOM 1172 N N . LEU A 1 139 ? 4.828 -31.344 -11.125 1 89.81 139 LEU A N 1
ATOM 1173 C CA . LEU A 1 139 ? 6.043 -31.688 -11.852 1 89.81 139 LEU A CA 1
ATOM 1174 C C . LEU A 1 139 ? 6.578 -33.031 -11.422 1 89.81 139 LEU A C 1
ATOM 1176 O O . LEU A 1 139 ? 7.027 -33.844 -12.25 1 89.81 139 LEU A O 1
ATOM 1180 N N . ARG A 1 140 ? 6.457 -33.344 -10.188 1 87.88 140 ARG A N 1
ATOM 1181 C CA . ARG A 1 140 ? 6.875 -34.625 -9.68 1 87.88 140 ARG A CA 1
ATOM 1182 C C . ARG A 1 140 ? 5.969 -35.75 -10.195 1 87.88 140 ARG A C 1
ATOM 1184 O O . ARG A 1 140 ? 6.449 -36.812 -10.578 1 87.88 140 ARG A O 1
ATOM 1191 N N . GLU A 1 141 ? 4.691 -35.438 -10.211 1 82.38 141 GLU A N 1
ATOM 1192 C CA . GLU A 1 141 ? 3.734 -36.406 -10.719 1 82.38 141 GLU A CA 1
ATOM 1193 C C . GLU A 1 141 ? 3.959 -36.688 -12.203 1 82.38 141 GLU A C 1
ATOM 1195 O O . GLU A 1 141 ? 3.865 -37.844 -12.648 1 82.38 141 GLU A O 1
ATOM 1200 N N . LEU A 1 142 ? 4.301 -35.688 -12.953 1 81.31 142 LEU A N 1
ATOM 1201 C CA . LEU A 1 142 ? 4.582 -35.812 -14.375 1 81.31 142 LEU A CA 1
ATOM 1202 C C . LEU A 1 142 ? 5.863 -36.625 -14.594 1 81.31 142 LEU A C 1
ATOM 1204 O O . LEU A 1 142 ? 5.93 -37.469 -15.5 1 81.31 142 LEU A O 1
ATOM 1208 N N . ASN A 1 143 ? 6.844 -36.438 -13.766 1 79.94 143 ASN A N 1
ATOM 1209 C CA . ASN A 1 143 ? 8.094 -37.188 -13.852 1 79.94 143 ASN A CA 1
ATOM 1210 C C . ASN A 1 143 ? 7.895 -38.656 -13.484 1 79.94 143 ASN A C 1
ATOM 1212 O O . ASN A 1 143 ? 8.477 -39.562 -14.117 1 79.94 143 ASN A O 1
ATOM 1216 N N . TYR A 1 144 ? 7.102 -38.906 -12.492 1 76 144 TYR A N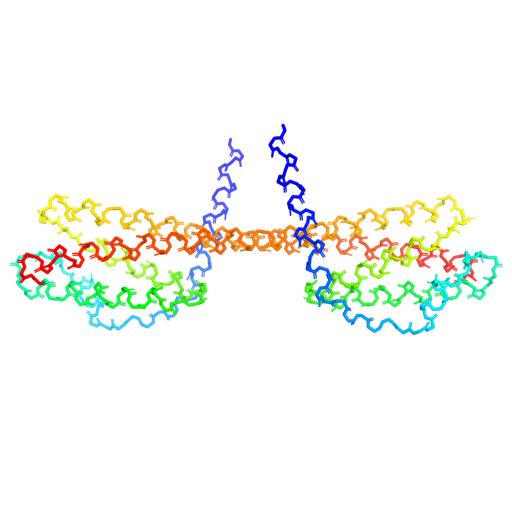 1
ATOM 1217 C CA . TYR A 1 144 ? 6.832 -40.281 -12.047 1 76 144 TYR A CA 1
ATOM 1218 C C . TYR A 1 144 ? 6.113 -41.062 -13.133 1 76 144 TYR A C 1
ATOM 1220 O O . TYR A 1 144 ? 6.316 -42.281 -13.266 1 76 144 TYR A O 1
ATOM 1228 N N . ARG A 1 145 ? 5.387 -40.438 -13.898 1 71.94 145 ARG A N 1
ATOM 1229 C CA . ARG A 1 145 ? 4.609 -41.125 -14.938 1 71.94 145 ARG A CA 1
ATOM 1230 C C . ARG A 1 145 ? 5.422 -41.25 -16.219 1 71.94 145 ARG A C 1
ATOM 1232 O O . ARG A 1 145 ? 4.957 -41.844 -17.203 1 71.94 145 ARG A O 1
ATOM 1239 N N . GLY A 1 146 ? 6.691 -40.844 -16.062 1 66.31 146 GLY A N 1
ATOM 1240 C CA . GLY A 1 146 ? 7.59 -41.031 -17.188 1 66.31 146 GLY A CA 1
ATOM 1241 C C . GLY A 1 146 ? 7.52 -39.906 -18.203 1 66.31 146 GLY A C 1
ATOM 1242 O O . GLY A 1 146 ? 7.863 -40.094 -19.375 1 66.31 146 GLY A O 1
ATOM 1243 N N . PHE A 1 147 ? 6.801 -38.812 -17.688 1 60.69 147 PHE A N 1
ATOM 1244 C CA . PHE A 1 147 ? 6.688 -37.688 -18.594 1 60.69 147 PHE A CA 1
ATOM 1245 C C . PHE A 1 147 ? 7.727 -36.594 -18.266 1 60.69 147 PHE A C 1
ATOM 1247 O O . PHE A 1 147 ? 8.078 -36.406 -17.109 1 60.69 147 PHE A O 1
ATOM 1254 N N . MET B 1 1 ? -28.5 -4.164 -0.582 1 32.25 1 MET B N 1
ATOM 1255 C CA . MET B 1 1 ? -28.344 -3.648 -1.938 1 32.25 1 MET B CA 1
ATOM 1256 C C . MET B 1 1 ? -27.094 -2.797 -2.053 1 32.25 1 MET B C 1
ATOM 1258 O O . MET B 1 1 ? -26.484 -2.717 -3.123 1 32.25 1 MET B O 1
ATOM 1262 N N . LYS B 1 2 ? -26.656 -2.076 -1.023 1 47.59 2 LYS B N 1
ATOM 1263 C CA . LYS B 1 2 ? -25.547 -1.126 -1.057 1 47.59 2 LYS B CA 1
ATOM 1264 C C . LYS B 1 2 ? -24.203 -1.848 -1.09 1 47.59 2 LYS B C 1
ATOM 1266 O O . LYS B 1 2 ? -23.234 -1.327 -1.631 1 47.59 2 LYS B O 1
ATOM 1271 N N . TYR B 1 3 ? -24.094 -3.062 -0.729 1 47.91 3 TYR B N 1
ATOM 1272 C CA . TYR B 1 3 ? -22.844 -3.82 -0.709 1 47.91 3 TYR B CA 1
ATOM 1273 C C . TYR B 1 3 ? -22.5 -4.336 -2.1 1 47.91 3 TYR B C 1
ATOM 1275 O O . TYR B 1 3 ? -21.312 -4.5 -2.432 1 47.91 3 TYR B O 1
ATOM 1283 N N . ASN B 1 4 ? -23.469 -4.273 -2.984 1 51.41 4 ASN B N 1
ATOM 1284 C CA . ASN B 1 4 ? -23.266 -4.781 -4.336 1 51.41 4 ASN B CA 1
ATOM 1285 C C . ASN B 1 4 ? -22.609 -3.734 -5.234 1 51.41 4 ASN B C 1
ATOM 1287 O O . ASN B 1 4 ? -21.812 -4.07 -6.105 1 51.41 4 ASN B O 1
ATOM 1291 N N . TYR B 1 5 ? -22.938 -2.486 -4.914 1 49.09 5 TYR B N 1
ATOM 1292 C CA . TYR B 1 5 ? -22.375 -1.449 -5.781 1 49.09 5 TYR B CA 1
ATOM 1293 C C . TYR B 1 5 ? -20.891 -1.271 -5.539 1 49.09 5 TYR B C 1
ATOM 1295 O O . TYR B 1 5 ? -20.125 -1.093 -6.488 1 49.09 5 TYR B O 1
ATOM 1303 N N . LEU B 1 6 ? -20.516 -1.43 -4.367 1 44.62 6 LEU B N 1
ATOM 1304 C CA . LEU B 1 6 ? -19.109 -1.312 -4.035 1 44.62 6 LEU B CA 1
ATOM 1305 C C . LEU B 1 6 ? -18.312 -2.465 -4.637 1 44.62 6 LEU B C 1
ATOM 1307 O O . LEU B 1 6 ? -17.203 -2.264 -5.145 1 44.62 6 LEU B O 1
ATOM 1311 N N . PHE B 1 7 ? -18.891 -3.545 -4.703 1 47.09 7 PHE B N 1
ATOM 1312 C CA . PHE B 1 7 ? -18.297 -4.723 -5.328 1 47.09 7 PHE B CA 1
ATOM 1313 C C . PHE B 1 7 ? -18.234 -4.555 -6.84 1 47.09 7 PHE B C 1
ATOM 1315 O O . PHE B 1 7 ? -17.188 -4.828 -7.449 1 47.09 7 PHE B O 1
ATOM 1322 N N . PHE B 1 8 ? -19.266 -3.959 -7.398 1 51.12 8 PHE B N 1
ATOM 1323 C CA . PHE B 1 8 ? -19.281 -3.725 -8.836 1 51.12 8 PHE B CA 1
ATOM 1324 C C . PHE B 1 8 ? -18.297 -2.627 -9.219 1 51.12 8 PHE B C 1
ATOM 1326 O O . PHE B 1 8 ? -17.625 -2.721 -10.25 1 51.12 8 PHE B O 1
ATOM 1333 N N . LEU B 1 9 ? -18.266 -1.664 -8.414 1 47.31 9 LEU B N 1
ATOM 1334 C CA . LEU B 1 9 ? -17.297 -0.595 -8.641 1 47.31 9 LEU B CA 1
ATOM 1335 C C . LEU B 1 9 ? -15.867 -1.113 -8.5 1 47.31 9 LEU B C 1
ATOM 1337 O O . LEU B 1 9 ? -14.992 -0.75 -9.289 1 47.31 9 LEU B O 1
ATOM 1341 N N . PHE B 1 10 ? -15.75 -2.057 -7.676 1 46.78 10 PHE B N 1
ATOM 1342 C CA . PHE B 1 10 ? -14.445 -2.68 -7.465 1 46.78 10 PHE B CA 1
ATOM 1343 C C . PHE B 1 10 ? -14.062 -3.547 -8.656 1 46.78 10 PHE B C 1
ATOM 1345 O O . PHE B 1 10 ? -12.914 -3.512 -9.109 1 46.78 10 PHE B O 1
ATOM 1352 N N . ILE B 1 11 ? -14.953 -4.25 -9.234 1 46.03 11 ILE B N 1
ATOM 1353 C CA . ILE B 1 11 ? -14.719 -5.086 -10.406 1 46.03 11 ILE B CA 1
ATOM 1354 C C . ILE B 1 11 ? -14.453 -4.207 -11.625 1 46.03 11 ILE B C 1
ATOM 1356 O O . ILE B 1 11 ? -13.562 -4.492 -12.43 1 46.03 11 ILE B O 1
ATOM 1360 N N . SER B 1 12 ? -15.188 -3.062 -11.703 1 43.53 12 SER B N 1
ATOM 1361 C CA . SER B 1 12 ? -15.008 -2.15 -12.828 1 43.53 12 SER B CA 1
ATOM 1362 C C . SER B 1 12 ? -13.648 -1.473 -12.781 1 43.53 12 SER B C 1
ATOM 1364 O O . SER B 1 12 ? -12.984 -1.323 -13.812 1 43.53 12 SER B O 1
ATOM 1366 N N . LEU B 1 13 ? -13.297 -1.137 -11.664 1 44.75 13 LEU B N 1
ATOM 1367 C CA . LEU B 1 13 ? -12.008 -0.472 -11.508 1 44.75 13 LEU B CA 1
ATOM 1368 C C . LEU B 1 13 ? -10.867 -1.449 -11.742 1 44.75 13 LEU B C 1
ATOM 1370 O O . LEU B 1 13 ? -9.859 -1.097 -12.367 1 44.75 13 LEU B O 1
ATOM 1374 N N . ALA B 1 14 ? -10.984 -2.6 -11.422 1 40.59 14 ALA B N 1
ATOM 1375 C CA . ALA B 1 14 ? -10.008 -3.654 -11.672 1 40.59 14 ALA B CA 1
ATOM 1376 C C . ALA B 1 14 ? -9.875 -3.941 -13.164 1 40.59 14 ALA B C 1
ATOM 1378 O O . ALA B 1 14 ? -8.766 -4.047 -13.688 1 40.59 14 ALA B O 1
ATOM 1379 N N . LYS B 1 15 ? -10.969 -4.012 -13.953 1 45.44 15 LYS B N 1
ATOM 1380 C CA . LYS B 1 15 ? -10.977 -4.199 -15.398 1 45.44 15 LYS B CA 1
ATOM 1381 C C . LYS B 1 15 ? -10.312 -3.023 -16.109 1 45.44 15 LYS B C 1
ATOM 1383 O O . LYS B 1 15 ? -9.617 -3.211 -17.109 1 45.44 15 LYS B O 1
ATOM 1388 N N . PHE B 1 16 ? -10.484 -1.843 -15.68 1 41.28 16 PHE B N 1
ATOM 1389 C CA . PHE B 1 16 ? -9.906 -0.637 -16.266 1 41.28 16 PHE B CA 1
ATOM 1390 C C . PHE B 1 16 ? -8.383 -0.68 -16.188 1 41.28 16 PHE B C 1
ATOM 1392 O O . PHE B 1 16 ? -7.699 -0.368 -17.156 1 41.28 16 PHE B O 1
ATOM 1399 N N . PHE B 1 17 ? -7.824 -1.11 -15.258 1 39.81 17 PHE B N 1
ATOM 1400 C CA . PHE B 1 17 ? -6.371 -1.108 -15.102 1 39.81 17 PHE B CA 1
ATOM 1401 C C . PHE B 1 17 ? -5.746 -2.266 -15.875 1 39.81 17 PHE B C 1
ATOM 1403 O O . PHE B 1 17 ? -4.633 -2.148 -16.391 1 39.81 17 PHE B O 1
ATOM 1410 N N . ASP B 1 18 ? -6.43 -3.295 -16 1 37.31 18 ASP B N 1
ATOM 1411 C CA . ASP B 1 18 ? -6.008 -4.402 -16.859 1 37.31 18 ASP B CA 1
ATOM 1412 C C . ASP B 1 18 ? -5.812 -3.941 -18.297 1 37.31 18 ASP B C 1
ATOM 1414 O O . ASP B 1 18 ? -4.852 -4.344 -18.953 1 37.31 18 ASP B O 1
ATOM 1418 N N . ILE B 1 19 ? -6.613 -3.043 -18.812 1 37.44 19 ILE B N 1
ATOM 1419 C CA . ILE B 1 19 ? -6.551 -2.566 -20.188 1 37.44 19 ILE B CA 1
ATOM 1420 C C . ILE B 1 19 ? -5.289 -1.73 -20.391 1 37.44 19 ILE B C 1
ATOM 1422 O O . ILE B 1 19 ? -4.648 -1.806 -21.438 1 37.44 19 ILE B O 1
ATOM 1426 N N . LEU B 1 20 ? -4.883 -1.032 -19.547 1 33.5 20 LEU B N 1
ATOM 1427 C CA . LEU B 1 20 ? -3.781 -0.1 -19.766 1 33.5 20 LEU B CA 1
ATOM 1428 C C . LEU B 1 20 ? -2.447 -0.836 -19.797 1 33.5 20 LEU B C 1
ATOM 1430 O O . LEU B 1 20 ? -1.508 -0.395 -20.469 1 33.5 20 LEU B O 1
ATOM 1434 N N . GLU B 1 21 ? -2.223 -1.861 -19.172 1 32.59 21 GLU B N 1
ATOM 1435 C CA . GLU B 1 21 ? -0.886 -2.428 -19.016 1 32.59 21 GLU B CA 1
ATOM 1436 C C . GLU B 1 21 ? -0.687 -3.627 -19.938 1 32.59 21 GLU B C 1
ATOM 1438 O O . GLU B 1 21 ? 0.38 -4.242 -19.938 1 32.59 21 GLU B O 1
ATOM 1443 N N . PHE B 1 22 ? -1.537 -4.031 -20.703 1 30.86 22 PHE B N 1
ATOM 1444 C CA . PHE B 1 22 ? -1.42 -5.32 -21.375 1 30.86 22 PHE B CA 1
ATOM 1445 C C . PHE B 1 22 ? -0.588 -5.199 -22.656 1 30.86 22 PHE B C 1
ATOM 1447 O O . PHE B 1 22 ? -1.136 -5.129 -23.75 1 30.86 22 PHE B O 1
ATOM 1454 N N . ASN B 1 23 ? 0.584 -4.672 -22.594 1 29.94 23 ASN B N 1
ATOM 1455 C CA . ASN B 1 23 ? 1.428 -4.961 -23.75 1 29.94 23 ASN B CA 1
ATOM 1456 C C . ASN B 1 23 ? 2.105 -6.32 -23.625 1 29.94 23 ASN B C 1
ATOM 1458 O O . ASN B 1 23 ? 3.244 -6.41 -23.156 1 29.94 23 ASN B O 1
ATOM 1462 N N . ILE B 1 24 ? 1.458 -7.344 -23.25 1 31.06 24 ILE B N 1
ATOM 1463 C CA . ILE B 1 24 ? 2.152 -8.602 -23 1 31.06 24 ILE B CA 1
ATOM 1464 C C . ILE B 1 24 ? 2.605 -9.219 -24.328 1 31.06 24 ILE B C 1
ATOM 1466 O O . ILE B 1 24 ? 1.78 -9.516 -25.188 1 31.06 24 ILE B O 1
ATOM 1470 N N . GLU B 1 25 ? 3.887 -9.102 -24.625 1 31.41 25 GLU B N 1
ATOM 1471 C CA . GLU B 1 25 ? 4.543 -9.883 -25.672 1 31.41 25 GLU B CA 1
ATOM 1472 C C . GLU B 1 25 ? 4.578 -11.367 -25.312 1 31.41 25 GLU B C 1
ATOM 1474 O O . GLU B 1 25 ? 5.422 -11.805 -24.531 1 31.41 25 GLU B O 1
ATOM 1479 N N . ILE B 1 26 ? 3.521 -12.062 -25.156 1 33.31 26 ILE B N 1
ATOM 1480 C CA . ILE B 1 26 ? 3.541 -13.523 -25.062 1 33.31 26 ILE B CA 1
ATOM 1481 C C . ILE B 1 26 ? 4.168 -14.102 -26.328 1 33.31 26 ILE B C 1
ATOM 1483 O O . ILE B 1 26 ? 3.824 -13.695 -27.438 1 33.31 26 ILE B O 1
ATOM 1487 N N . PRO B 1 27 ? 5.203 -14.82 -26.219 1 32.97 27 PRO B N 1
ATOM 1488 C CA . PRO B 1 27 ? 5.738 -15.406 -27.453 1 32.97 27 PRO B CA 1
ATOM 1489 C C . PRO B 1 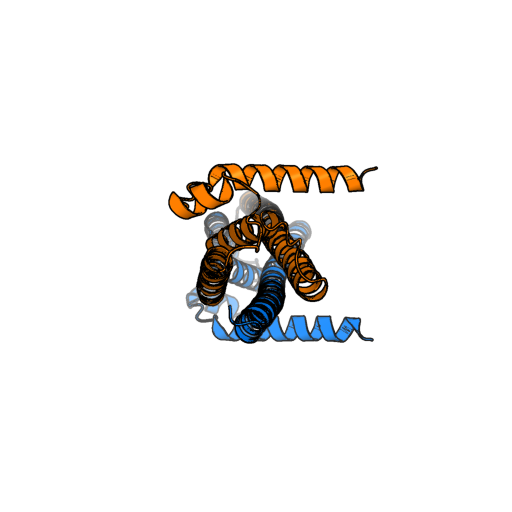27 ? 4.691 -16.203 -28.234 1 32.97 27 PRO B C 1
ATOM 1491 O O . PRO B 1 27 ? 3.779 -16.781 -27.641 1 32.97 27 PRO B O 1
ATOM 1494 N N . LEU B 1 28 ? 4.723 -16.156 -29.547 1 35.09 28 LEU B N 1
ATOM 1495 C CA . LEU B 1 28 ? 3.785 -16.656 -30.547 1 35.09 28 LEU B CA 1
ATOM 1496 C C . LEU B 1 28 ? 3.562 -18.156 -30.375 1 35.09 28 LEU B C 1
ATOM 1498 O O . LEU B 1 28 ? 2.432 -18.641 -30.484 1 35.09 28 LEU B O 1
ATOM 1502 N N . PHE B 1 29 ? 4.578 -18.891 -30.047 1 35.56 29 PHE B N 1
ATOM 1503 C CA . PHE B 1 29 ? 4.434 -20.344 -29.984 1 35.56 29 PHE B CA 1
ATOM 1504 C C . PHE B 1 29 ? 3.518 -20.75 -28.828 1 35.56 29 PHE B C 1
ATOM 1506 O O . PHE B 1 29 ? 2.668 -21.625 -28.984 1 35.56 29 PHE B O 1
ATOM 1513 N N . THR B 1 30 ? 3.688 -20.188 -27.672 1 39.56 30 THR B N 1
ATOM 1514 C CA . THR B 1 30 ? 2.791 -20.469 -26.547 1 39.56 30 THR B CA 1
ATOM 1515 C C . THR B 1 30 ? 1.367 -20.031 -26.875 1 39.56 30 THR B C 1
ATOM 1517 O O . THR B 1 30 ? 0.404 -20.719 -26.516 1 39.56 30 THR B O 1
ATOM 1520 N N . TYR B 1 31 ? 1.297 -18.953 -27.641 1 37.41 31 TYR B N 1
ATOM 1521 C CA . TYR B 1 31 ? 0.01 -18.484 -28.125 1 37.41 31 TYR B CA 1
ATOM 1522 C C . TYR B 1 31 ? -0.612 -19.5 -29.094 1 37.41 31 TYR B C 1
ATOM 1524 O O . TYR B 1 31 ? -1.818 -19.75 -29.031 1 37.41 31 TYR B O 1
ATOM 1532 N N . LEU B 1 32 ? 0.215 -19.953 -29.938 1 36.09 32 LEU B N 1
ATOM 1533 C CA . LEU B 1 32 ? -0.287 -20.922 -30.906 1 36.09 32 LEU B CA 1
ATOM 1534 C C . LEU B 1 32 ? -0.809 -22.172 -30.219 1 36.09 32 LEU B C 1
ATOM 1536 O O . LEU B 1 32 ? -1.837 -22.719 -30.609 1 36.09 32 LEU B O 1
ATOM 1540 N N . ILE B 1 33 ? -0.158 -22.672 -29.281 1 38.94 33 ILE B N 1
ATOM 1541 C CA . ILE B 1 33 ? -0.621 -23.844 -28.531 1 38.94 33 ILE B CA 1
ATOM 1542 C C . ILE B 1 33 ? -1.883 -23.484 -27.75 1 38.94 33 ILE B C 1
ATOM 1544 O O . ILE B 1 33 ? -2.84 -24.25 -27.719 1 38.94 33 ILE B O 1
ATOM 1548 N N . ILE B 1 34 ? -1.923 -22.234 -27.234 1 38.28 34 ILE B N 1
ATOM 1549 C CA . ILE B 1 34 ? -3.092 -21.766 -26.5 1 38.28 34 ILE B CA 1
ATOM 1550 C C . ILE B 1 34 ? -4.262 -21.578 -27.469 1 38.28 34 ILE B C 1
ATOM 1552 O O . ILE B 1 34 ? -5.41 -21.875 -27.125 1 38.28 34 ILE B O 1
ATOM 1556 N N . LEU B 1 35 ? -4.055 -20.969 -28.469 1 35.78 35 LEU B N 1
ATOM 1557 C CA . LEU B 1 35 ? -5.121 -20.719 -29.438 1 35.78 35 LEU B CA 1
ATOM 1558 C C . LEU B 1 35 ? -5.656 -22.016 -30.016 1 35.78 35 LEU B C 1
ATOM 1560 O O . LEU B 1 35 ? -6.801 -22.078 -30.469 1 35.78 35 LEU B O 1
ATOM 1564 N N . ASN B 1 36 ? -4.664 -22.953 -30.531 1 36.59 36 ASN B N 1
ATOM 1565 C CA . ASN B 1 36 ? -5.262 -24.172 -31.062 1 36.59 36 ASN B CA 1
ATOM 1566 C C . ASN B 1 36 ? -5.852 -25.047 -29.953 1 36.59 36 ASN B C 1
ATOM 1568 O O . ASN B 1 36 ? -5.492 -24.891 -28.781 1 36.59 36 ASN B O 1
ATOM 1572 N N . ASN B 1 37 ? -6.266 -26.562 -30.234 1 37.75 37 ASN B N 1
ATOM 1573 C CA . ASN B 1 37 ? -7.066 -27.625 -29.625 1 37.75 37 ASN B CA 1
ATOM 1574 C C . ASN B 1 37 ? -6.539 -28 -28.25 1 37.75 37 ASN B C 1
ATOM 1576 O O . ASN B 1 37 ? -5.363 -27.797 -27.938 1 37.75 37 ASN B O 1
ATOM 1580 N N . ILE B 1 38 ? -7.414 -28.578 -27.266 1 40.56 38 ILE B N 1
ATOM 1581 C CA . ILE B 1 38 ? -7.367 -29.406 -26.078 1 40.56 38 ILE B CA 1
ATOM 1582 C C . ILE B 1 38 ? -6.105 -30.266 -26.078 1 40.56 38 ILE B C 1
ATOM 1584 O O . ILE B 1 38 ? -5.906 -31.078 -26.984 1 40.56 38 ILE B O 1
ATOM 1588 N N . LEU B 1 39 ? -5.02 -29.625 -25.672 1 44.25 39 LEU B N 1
ATOM 1589 C CA . LEU B 1 39 ? -3.902 -30.547 -25.469 1 44.25 39 LEU B CA 1
ATOM 1590 C C . LEU B 1 39 ? -4.375 -31.859 -24.828 1 44.25 39 LEU B C 1
ATOM 1592 O O . LEU B 1 39 ? -4.836 -31.859 -23.688 1 44.25 39 LEU B O 1
ATOM 1596 N N . ILE B 1 40 ? -4.938 -32.625 -25.656 1 44.81 40 ILE B N 1
ATOM 1597 C CA . ILE B 1 40 ? -5.211 -33.969 -25.203 1 44.81 40 ILE B CA 1
ATOM 1598 C C . ILE B 1 40 ? -3.902 -34.656 -24.812 1 44.81 40 ILE B C 1
ATOM 1600 O O . ILE B 1 40 ? -2.967 -34.719 -25.609 1 44.81 40 ILE B O 1
ATOM 1604 N N . MET B 1 41 ? -3.68 -34.719 -23.531 1 52.22 41 MET B N 1
ATOM 1605 C CA . MET B 1 41 ? -2.537 -35.375 -22.922 1 52.22 41 MET B CA 1
ATOM 1606 C C . MET B 1 41 ? -2.35 -36.781 -23.516 1 52.22 41 MET B C 1
ATOM 1608 O O . MET B 1 41 ? -2.146 -37.75 -22.781 1 52.22 41 MET B O 1
ATOM 1612 N N . THR B 1 42 ? -2.709 -36.969 -24.75 1 53.28 42 THR B N 1
ATOM 1613 C CA . THR B 1 42 ? -2.58 -38.312 -25.25 1 53.28 42 THR B CA 1
ATOM 1614 C C . THR B 1 42 ? -1.191 -38.562 -25.828 1 53.28 42 THR B C 1
ATOM 1616 O O . THR B 1 42 ? -0.74 -39.688 -25.938 1 53.28 42 THR B O 1
ATOM 1619 N N . ASP B 1 43 ? -0.537 -37.5 -26.062 1 60.94 43 ASP B N 1
ATOM 1620 C CA . ASP B 1 43 ? 0.725 -37.75 -26.75 1 60.94 43 ASP B CA 1
ATOM 1621 C C . ASP B 1 43 ? 1.911 -37.281 -25.922 1 60.94 43 ASP B C 1
ATOM 1623 O O . ASP B 1 43 ? 1.768 -36.406 -25.078 1 60.94 43 ASP B O 1
ATOM 1627 N N . LEU B 1 44 ? 3.012 -38.156 -25.75 1 59.47 44 LEU B N 1
ATOM 1628 C CA . LEU B 1 44 ? 4.273 -37.906 -25.062 1 59.47 44 LEU B CA 1
ATOM 1629 C C . LEU B 1 44 ? 4.75 -36.469 -25.312 1 59.47 44 LEU B C 1
ATOM 1631 O O . LEU B 1 44 ? 5.234 -35.812 -24.391 1 59.47 44 LEU B O 1
ATOM 1635 N N . ALA B 1 45 ? 4.578 -36 -26.531 1 62.16 45 ALA B N 1
ATOM 1636 C CA . ALA B 1 45 ? 5 -34.625 -26.891 1 62.16 45 ALA B CA 1
ATOM 1637 C C . ALA B 1 45 ? 4.23 -33.594 -26.094 1 62.16 45 ALA B C 1
ATOM 1639 O O . ALA B 1 45 ? 4.805 -32.594 -25.656 1 62.16 45 ALA B O 1
ATOM 1640 N N . SER B 1 46 ? 3.008 -33.906 -25.812 1 73.44 46 SER B N 1
ATOM 1641 C CA . SER B 1 46 ? 2.184 -32.969 -25.062 1 73.44 46 SER B CA 1
ATOM 1642 C C . SER B 1 46 ? 2.645 -32.875 -23.609 1 73.44 46 SER B C 1
ATOM 1644 O O . SER B 1 46 ? 2.707 -31.797 -23.031 1 73.44 46 SER B O 1
ATOM 1646 N N . TYR B 1 47 ? 3.221 -34.031 -23.172 1 75.38 47 TYR B N 1
ATOM 1647 C CA . TYR B 1 47 ? 3.66 -34.062 -21.781 1 75.38 47 TYR B CA 1
ATOM 1648 C C . TYR B 1 47 ? 4.953 -33.281 -21.594 1 75.38 47 TYR B C 1
ATOM 1650 O O . TYR B 1 47 ? 5.121 -32.562 -20.594 1 75.38 47 TYR B O 1
ATOM 1658 N N . ILE B 1 48 ? 5.793 -33.406 -22.531 1 79.38 48 ILE B N 1
ATOM 1659 C CA . ILE B 1 48 ? 7.062 -32.719 -22.453 1 79.38 48 ILE B CA 1
ATOM 1660 C C . ILE B 1 48 ? 6.812 -31.203 -22.484 1 79.38 48 ILE B C 1
ATOM 1662 O O . ILE B 1 48 ? 7.422 -30.453 -21.719 1 79.38 48 ILE B O 1
ATOM 1666 N N . VAL B 1 49 ? 5.922 -30.781 -23.344 1 81.62 49 VAL B N 1
ATOM 1667 C CA . VAL B 1 49 ? 5.602 -29.359 -23.469 1 81.62 49 VAL B CA 1
ATOM 1668 C C . VAL B 1 49 ? 4.965 -28.875 -22.172 1 81.62 49 VAL B C 1
ATOM 1670 O O . VAL B 1 49 ? 5.316 -27.797 -21.672 1 81.62 49 VAL B O 1
ATOM 1673 N N . ILE B 1 50 ? 4.129 -29.641 -21.609 1 84 50 ILE B N 1
ATOM 1674 C CA . ILE B 1 50 ? 3.441 -29.266 -20.391 1 84 50 ILE B CA 1
ATOM 1675 C C . ILE B 1 50 ? 4.449 -29.156 -19.25 1 84 50 ILE B C 1
ATOM 1677 O O . ILE B 1 50 ? 4.445 -28.172 -18.5 1 84 50 ILE B O 1
ATOM 1681 N N . ARG B 1 51 ? 5.273 -30.141 -19.203 1 86.81 51 ARG B N 1
ATOM 1682 C CA . ARG B 1 51 ? 6.297 -30.156 -18.156 1 86.81 51 ARG B CA 1
ATOM 1683 C C . ARG B 1 51 ? 7.211 -28.938 -18.281 1 86.81 51 ARG B C 1
ATOM 1685 O O . ARG B 1 51 ? 7.5 -28.266 -17.297 1 86.81 51 ARG B O 1
ATOM 1692 N N . ARG B 1 52 ? 7.688 -28.672 -19.438 1 87.5 52 ARG B N 1
ATOM 1693 C CA . ARG B 1 52 ? 8.57 -27.531 -19.672 1 87.5 52 ARG B CA 1
ATOM 1694 C C . ARG B 1 52 ? 7.867 -26.219 -19.344 1 87.5 52 ARG B C 1
ATOM 1696 O O . ARG B 1 52 ? 8.477 -25.312 -18.781 1 87.5 52 ARG B O 1
ATOM 1703 N N . THR B 1 53 ? 6.648 -26.094 -19.75 1 89.44 53 THR B N 1
ATOM 1704 C CA . THR B 1 53 ? 5.871 -24.891 -19.453 1 89.44 53 THR B CA 1
ATOM 1705 C C . THR B 1 53 ? 5.73 -24.688 -17.953 1 89.44 53 THR B C 1
ATOM 1707 O O . THR B 1 53 ? 5.906 -23.578 -17.453 1 89.44 53 THR B O 1
ATOM 1710 N N . TYR B 1 54 ? 5.449 -25.812 -17.219 1 90.62 54 TYR B N 1
ATOM 1711 C CA . TYR B 1 54 ? 5.391 -25.75 -15.766 1 90.62 54 TYR B CA 1
ATOM 1712 C C . TYR B 1 54 ? 6.723 -25.297 -15.18 1 90.62 54 TYR B C 1
ATOM 1714 O O . TYR B 1 54 ? 6.758 -24.469 -14.266 1 90.62 54 TYR B O 1
ATOM 1722 N N . GLU B 1 55 ? 7.781 -25.844 -15.633 1 92.19 55 GLU B N 1
ATOM 1723 C CA . GLU B 1 55 ? 9.109 -25.484 -15.148 1 92.19 55 GLU B CA 1
ATOM 1724 C C . GLU B 1 55 ? 9.391 -24 -15.391 1 92.19 55 GLU B C 1
ATOM 1726 O O . GLU B 1 55 ? 9.961 -23.312 -14.531 1 92.19 55 GLU B O 1
ATOM 1731 N N . ASN B 1 56 ? 8.977 -23.5 -16.562 1 91.69 56 ASN B N 1
ATOM 1732 C CA . ASN B 1 56 ? 9.141 -22.078 -16.859 1 91.69 56 ASN B CA 1
ATOM 1733 C C . ASN B 1 56 ? 8.344 -21.203 -15.906 1 91.69 56 ASN B C 1
ATOM 1735 O O . ASN B 1 56 ? 8.859 -20.219 -15.383 1 91.69 56 ASN B O 1
ATOM 1739 N N . PHE B 1 57 ? 7.109 -21.594 -15.656 1 93.06 57 PHE B N 1
ATOM 1740 C CA . PHE B 1 57 ? 6.281 -20.812 -14.734 1 93.06 57 PHE B CA 1
ATOM 1741 C C . PHE B 1 57 ? 6.863 -20.859 -13.32 1 93.06 57 PHE B C 1
ATOM 1743 O O . PHE B 1 57 ? 6.863 -19.844 -12.617 1 93.06 57 PHE B O 1
ATOM 1750 N N . LYS B 1 58 ? 7.336 -22.062 -12.914 1 93.19 58 LYS B N 1
ATOM 1751 C CA . LYS B 1 58 ? 7.973 -22.172 -11.609 1 93.19 58 LYS B CA 1
ATOM 1752 C C . LYS B 1 58 ? 9.133 -21.188 -11.477 1 93.19 58 LYS B C 1
ATOM 1754 O O . LYS B 1 58 ? 9.219 -20.469 -10.484 1 93.19 58 LYS B O 1
ATOM 1759 N N . SER B 1 59 ? 9.984 -21.109 -12.445 1 92.94 59 SER B N 1
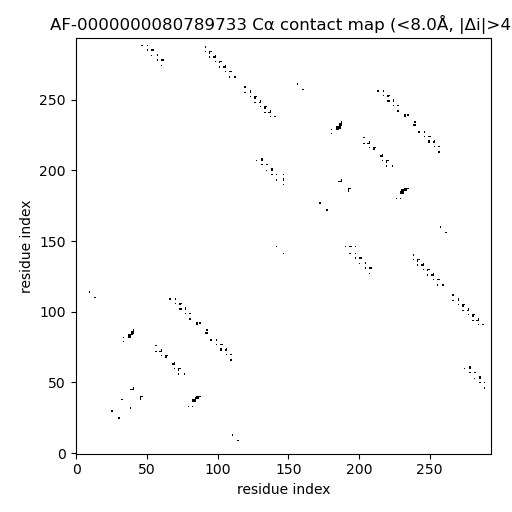ATOM 1760 C CA . SER B 1 59 ? 11.148 -20.219 -12.438 1 92.94 59 SER B CA 1
ATOM 1761 C C . SER B 1 59 ? 10.719 -18.75 -12.469 1 92.94 59 SER B C 1
ATOM 1763 O O . SER B 1 59 ? 11.227 -17.938 -11.695 1 92.94 59 SER B O 1
ATOM 1765 N N . GLU B 1 60 ? 9.773 -18.406 -13.289 1 92.44 60 GLU B N 1
ATOM 1766 C CA . GLU B 1 60 ? 9.305 -17.047 -13.438 1 92.44 60 GLU B CA 1
ATOM 1767 C C . GLU B 1 60 ? 8.656 -16.531 -12.148 1 92.44 60 GLU B C 1
ATOM 1769 O O . GLU B 1 60 ? 8.914 -15.414 -11.719 1 92.44 60 GLU B O 1
ATOM 1774 N N . LEU B 1 61 ? 7.875 -17.375 -11.555 1 93.19 61 LEU B N 1
ATOM 1775 C CA . LEU B 1 61 ? 7.148 -16.984 -10.352 1 93.19 61 LEU B CA 1
ATOM 1776 C C . LEU B 1 61 ? 8.094 -16.859 -9.164 1 93.19 61 LEU B C 1
ATOM 1778 O O . LEU B 1 61 ? 7.918 -15.977 -8.32 1 93.19 61 LEU B O 1
ATOM 1782 N N . SER B 1 62 ? 9.109 -17.688 -9.141 1 90.31 62 SER B N 1
ATOM 1783 C CA . SER B 1 62 ? 10.07 -17.672 -8.039 1 90.31 62 SER B CA 1
ATOM 1784 C C . SER B 1 62 ? 10.969 -16.438 -8.094 1 90.31 62 SER B C 1
ATOM 1786 O O . SER B 1 62 ? 11.469 -15.984 -7.062 1 90.31 62 SER B O 1
ATOM 1788 N N . MET B 1 63 ? 11.086 -15.828 -9.234 1 88.06 63 MET B N 1
ATOM 1789 C CA . MET B 1 63 ? 12.023 -14.719 -9.406 1 88.06 63 MET B CA 1
ATOM 1790 C C . MET B 1 63 ? 11.281 -13.383 -9.453 1 88.06 63 MET B C 1
ATOM 1792 O O . MET B 1 63 ? 11.914 -12.328 -9.531 1 88.06 63 MET B O 1
ATOM 1796 N N . CYS B 1 64 ? 10.07 -13.492 -9.391 1 84.94 64 CYS B N 1
ATOM 1797 C CA . CYS B 1 64 ? 9.289 -12.266 -9.555 1 84.94 64 CYS B CA 1
ATOM 1798 C C . CYS B 1 64 ? 9.383 -11.391 -8.305 1 84.94 64 CYS B C 1
ATOM 1800 O O . CYS B 1 64 ? 9.117 -11.859 -7.199 1 84.94 64 CYS B O 1
ATOM 1802 N N . SER B 1 65 ? 9.805 -10.156 -8.523 1 77.25 65 SER B N 1
ATOM 1803 C CA . SER B 1 65 ? 9.961 -9.242 -7.398 1 77.25 65 SER B CA 1
ATOM 1804 C C . SER B 1 65 ? 8.977 -8.078 -7.488 1 77.25 65 SER B C 1
ATOM 1806 O O . SER B 1 65 ? 8.633 -7.465 -6.473 1 77.25 65 SER B O 1
ATOM 1808 N N . ASN B 1 66 ? 8.523 -7.848 -8.664 1 84.75 66 ASN B N 1
ATOM 1809 C CA . ASN B 1 66 ? 7.621 -6.727 -8.898 1 84.75 66 ASN B CA 1
ATOM 1810 C C . ASN B 1 66 ? 6.168 -7.188 -8.977 1 84.75 66 ASN B C 1
ATOM 1812 O O . ASN B 1 66 ? 5.863 -8.203 -9.609 1 84.75 66 ASN B O 1
ATOM 1816 N N . VAL B 1 67 ? 5.332 -6.418 -8.375 1 85.75 67 VAL B N 1
ATOM 1817 C CA . VAL B 1 67 ? 3.928 -6.785 -8.227 1 85.75 67 VAL B CA 1
ATOM 1818 C C . VAL B 1 67 ? 3.246 -6.805 -9.594 1 85.75 67 VAL B C 1
ATOM 1820 O O . VAL B 1 67 ? 2.416 -7.672 -9.867 1 85.75 67 VAL B O 1
ATOM 1823 N N . LYS B 1 68 ? 3.58 -5.859 -10.422 1 86.38 68 LYS B N 1
ATOM 1824 C CA . LYS B 1 68 ? 2.984 -5.793 -11.75 1 86.38 68 LYS B CA 1
ATOM 1825 C C . LYS B 1 68 ? 3.355 -7.016 -12.578 1 86.38 68 LYS B C 1
ATOM 1827 O O . LYS B 1 68 ? 2.498 -7.609 -13.242 1 86.38 68 LYS B O 1
ATOM 1832 N N . GLU B 1 69 ? 4.582 -7.332 -12.469 1 90.56 69 GLU B N 1
ATOM 1833 C CA . GLU B 1 69 ? 5.062 -8.516 -13.18 1 90.56 69 GLU B CA 1
ATOM 1834 C C . GLU B 1 69 ? 4.43 -9.789 -12.625 1 90.56 69 GLU B C 1
ATOM 1836 O O . GLU B 1 69 ? 4.027 -10.672 -13.391 1 90.56 69 GLU B O 1
ATOM 1841 N N . LEU B 1 70 ? 4.363 -9.844 -11.359 1 93.19 70 LEU B N 1
ATOM 1842 C CA . LEU B 1 70 ? 3.752 -11.008 -10.719 1 93.19 70 LEU B CA 1
ATOM 1843 C C . LEU B 1 70 ? 2.312 -11.195 -11.188 1 93.19 70 LEU B C 1
ATOM 1845 O O . LEU B 1 70 ? 1.9 -12.305 -11.516 1 93.19 70 LEU B O 1
ATOM 1849 N N . LYS B 1 71 ? 1.545 -10.156 -11.234 1 92.44 71 LYS B N 1
ATOM 1850 C CA . LYS B 1 71 ? 0.159 -10.203 -11.688 1 92.44 71 LYS B CA 1
ATOM 1851 C C . LYS B 1 71 ? 0.063 -10.797 -13.094 1 92.44 71 LYS B C 1
ATOM 1853 O O . LYS B 1 71 ? -0.746 -11.695 -13.344 1 92.44 71 LYS B O 1
ATOM 1858 N N . LEU B 1 72 ? 0.883 -10.305 -13.969 1 92.75 72 LEU B N 1
ATOM 1859 C CA . LEU B 1 72 ? 0.88 -10.758 -15.359 1 92.75 72 LEU B CA 1
ATOM 1860 C C . LEU B 1 72 ? 1.225 -12.242 -15.453 1 92.75 72 LEU B C 1
ATOM 1862 O O . LEU B 1 72 ? 0.584 -12.984 -16.188 1 92.75 72 LEU B O 1
ATOM 1866 N N . LYS B 1 73 ? 2.244 -12.602 -14.695 1 93.62 73 LYS B N 1
ATOM 1867 C CA . LYS B 1 73 ? 2.684 -13.992 -14.727 1 93.62 73 LYS B CA 1
ATOM 1868 C C . LYS B 1 73 ? 1.603 -14.922 -14.18 1 93.62 73 LYS B C 1
ATOM 1870 O O . LYS B 1 73 ? 1.39 -16.016 -14.711 1 93.62 73 LYS B O 1
ATOM 1875 N N . ILE B 1 74 ? 0.92 -14.508 -13.195 1 95.31 74 ILE B N 1
ATOM 1876 C CA . ILE B 1 74 ? -0.159 -15.305 -12.617 1 95.31 74 ILE B CA 1
ATOM 1877 C C . ILE B 1 74 ? -1.307 -15.422 -13.625 1 95.31 74 ILE B C 1
ATOM 1879 O O . ILE B 1 74 ? -1.907 -16.484 -13.766 1 95.31 74 ILE B O 1
ATOM 1883 N N . GLN B 1 75 ? -1.612 -14.359 -14.273 1 94.06 75 GLN B N 1
ATOM 1884 C CA . GLN B 1 75 ? -2.66 -14.375 -15.289 1 94.06 75 GLN B CA 1
ATOM 1885 C C . GLN B 1 75 ? -2.318 -15.352 -16.406 1 94.06 75 GLN B C 1
ATO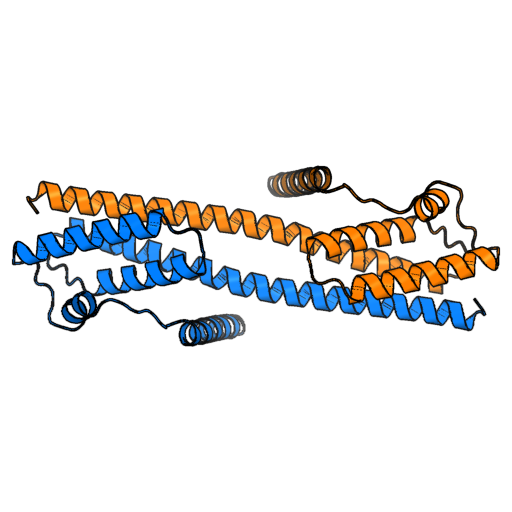M 1887 O O . GLN B 1 75 ? -3.172 -16.125 -16.844 1 94.06 75 GLN B O 1
ATOM 1892 N N . LYS B 1 76 ? -1.098 -15.344 -16.875 1 92.25 76 LYS B N 1
ATOM 1893 C CA . LYS B 1 76 ? -0.65 -16.281 -17.906 1 92.25 76 LYS B CA 1
ATOM 1894 C C . LYS B 1 76 ? -0.733 -17.719 -17.406 1 92.25 76 LYS B C 1
ATOM 1896 O O . LYS B 1 76 ? -1.138 -18.609 -18.156 1 92.25 76 LYS B O 1
ATOM 1901 N N . PHE B 1 77 ? -0.377 -17.906 -16.188 1 94.75 77 PHE B N 1
ATOM 1902 C CA . PHE B 1 77 ? -0.432 -19.25 -15.609 1 94.75 77 PHE B CA 1
ATOM 1903 C C . PHE B 1 77 ? -1.867 -19.75 -15.555 1 94.75 77 PHE B C 1
ATOM 1905 O O . PHE B 1 77 ? -2.141 -20.891 -15.922 1 94.75 77 PHE B O 1
ATOM 1912 N N . LEU B 1 78 ? -2.729 -18.906 -15.164 1 93.94 78 LEU B N 1
ATOM 1913 C CA . LEU B 1 78 ? -4.141 -19.266 -15.102 1 93.94 78 LEU B CA 1
ATOM 1914 C C . LEU B 1 78 ? -4.676 -19.609 -16.484 1 93.94 78 LEU B C 1
ATOM 1916 O O . LEU B 1 78 ? -5.445 -20.562 -16.641 1 93.94 78 LEU B O 1
ATOM 1920 N N . SER B 1 79 ? -4.324 -18.812 -17.453 1 90 79 SER B N 1
ATOM 1921 C CA . SER B 1 79 ? -4.73 -19.094 -18.828 1 90 79 SER B CA 1
ATOM 1922 C C . SER B 1 79 ? -4.207 -20.438 -19.297 1 90 79 SER B C 1
ATOM 1924 O O . SER B 1 79 ? -4.934 -21.203 -19.938 1 90 79 SER B O 1
ATOM 1926 N N . PHE B 1 80 ? -2.984 -20.75 -18.938 1 90.06 80 PHE B N 1
ATOM 1927 C CA . PHE B 1 80 ? -2.373 -22.047 -19.266 1 90.06 80 PHE B CA 1
ATOM 1928 C C . PHE B 1 80 ? -3.141 -23.188 -18.609 1 90.06 80 PHE B C 1
ATOM 1930 O O . PHE B 1 80 ? -3.486 -24.172 -19.266 1 90.06 80 PHE B O 1
ATOM 1937 N N . LEU B 1 81 ? -3.48 -23.016 -17.344 1 89.44 81 LEU B N 1
ATOM 1938 C CA . LEU B 1 81 ? -4.191 -24.062 -16.609 1 89.44 81 LEU B CA 1
ATOM 1939 C C . LEU B 1 81 ? -5.586 -24.266 -17.188 1 89.44 81 LEU B C 1
ATOM 1941 O O . LEU B 1 81 ? -6.102 -25.391 -17.188 1 89.44 81 LEU B O 1
ATOM 1945 N N . SER B 1 82 ? -6.172 -23.219 -17.625 1 86.5 82 SER B N 1
ATOM 1946 C CA . SER B 1 82 ? -7.535 -23.281 -18.141 1 86.5 82 SER B CA 1
ATOM 1947 C C . SER B 1 82 ? -7.582 -23.953 -19.516 1 86.5 82 SER B C 1
ATOM 1949 O O . SER B 1 82 ? -8.641 -24.406 -19.953 1 86.5 82 SER B O 1
ATOM 1951 N N . SER B 1 83 ? -6.461 -24.047 -20.109 1 75.81 83 SER B N 1
ATOM 1952 C CA . SER B 1 83 ? -6.395 -24.656 -21.438 1 75.81 83 SER B CA 1
ATOM 1953 C C . SER B 1 83 ? -6.312 -26.172 -21.344 1 75.81 83 SER B C 1
ATOM 1955 O O . SER B 1 83 ? -6.484 -26.875 -22.359 1 75.81 83 SER B O 1
ATOM 1957 N N . PHE B 1 84 ? -5.949 -26.578 -20.156 1 69.94 84 PHE B N 1
ATOM 1958 C CA . PHE B 1 84 ? -5.836 -28.016 -19.953 1 69.94 84 PHE B CA 1
ATOM 1959 C C . PHE B 1 84 ? -7.215 -28.656 -19.844 1 69.94 84 PHE B C 1
ATOM 1961 O O . PHE B 1 84 ? -8.094 -28.141 -19.156 1 69.94 84 PHE B O 1
ATOM 1968 N N . ASP B 1 85 ? -7.621 -29.375 -20.75 1 61.94 85 ASP B N 1
ATOM 1969 C CA . ASP B 1 85 ? -8.656 -30.359 -20.469 1 61.94 85 ASP B CA 1
ATOM 1970 C C . ASP B 1 85 ? -8.055 -31.656 -19.938 1 61.94 85 ASP B C 1
ATOM 1972 O O . ASP B 1 85 ? -7.441 -32.406 -20.688 1 61.94 85 ASP B O 1
ATOM 1976 N N . PHE B 1 86 ? -7.641 -31.469 -18.688 1 53.59 86 PHE B N 1
ATOM 1977 C CA . PHE B 1 86 ? -7.004 -32.688 -18.156 1 53.59 86 PHE B CA 1
ATOM 1978 C C . PHE B 1 86 ? -7.996 -33.844 -18.078 1 53.59 86 PHE B C 1
ATOM 1980 O O . PHE B 1 86 ? -8.945 -33.781 -17.297 1 53.59 86 PHE B O 1
ATOM 1987 N N . GLU B 1 87 ? -8.375 -34.25 -19.328 1 53.12 87 GLU B N 1
ATOM 1988 C CA . GLU B 1 87 ? -9.117 -35.5 -19.266 1 53.12 87 GLU B CA 1
ATOM 1989 C C . GLU B 1 87 ? -8.375 -36.562 -18.422 1 53.12 87 GLU B C 1
ATOM 1991 O O . GLU B 1 87 ? -8.836 -37.688 -18.297 1 53.12 87 GLU B O 1
ATOM 1996 N N . ILE B 1 88 ? -7.105 -36.312 -18.219 1 54.28 88 ILE B N 1
ATOM 1997 C CA . ILE B 1 88 ? -6.484 -37.531 -17.719 1 54.28 88 ILE B CA 1
ATOM 1998 C C . ILE B 1 88 ? -7.008 -37.844 -16.312 1 54.28 88 ILE B C 1
ATOM 2000 O O . ILE B 1 88 ? -7.629 -38.875 -16.078 1 54.28 88 ILE B O 1
ATOM 2004 N N . GLU B 1 89 ? -6.031 -38.031 -15.234 1 61.88 89 GLU B N 1
ATOM 2005 C CA . GLU B 1 89 ? -6.164 -38.656 -13.93 1 61.88 89 GLU B CA 1
ATOM 2006 C C . GLU B 1 89 ? -6.668 -37.688 -12.883 1 61.88 89 GLU B C 1
ATOM 2008 O O . GLU B 1 89 ? -6.258 -36.5 -12.875 1 61.88 89 GLU B O 1
ATOM 2013 N N . THR B 1 90 ? -7.578 -38.156 -12.188 1 67.5 90 THR B N 1
ATOM 2014 C CA . THR B 1 90 ? -8.32 -37.469 -11.133 1 67.5 90 THR B CA 1
ATOM 2015 C C . THR B 1 90 ? -7.375 -36.719 -10.211 1 67.5 90 THR B C 1
ATOM 2017 O O . THR B 1 90 ? -7.652 -35.594 -9.828 1 67.5 90 THR B O 1
ATOM 2020 N N . LYS B 1 91 ? -6.16 -37.312 -9.945 1 73.06 91 LYS B N 1
ATOM 2021 C CA . LYS B 1 91 ? -5.266 -36.688 -8.969 1 73.06 91 LYS B CA 1
ATOM 2022 C C . LYS B 1 91 ? -4.648 -35.406 -9.523 1 73.06 91 LYS B C 1
ATOM 2024 O O . LYS B 1 91 ? -4.562 -34.406 -8.812 1 73.06 91 LYS B O 1
ATOM 2029 N N . LEU B 1 92 ? -4.246 -35.438 -10.75 1 77.81 92 LEU B N 1
ATOM 2030 C CA . LEU B 1 92 ? -3.648 -34.25 -11.391 1 77.81 92 LEU B CA 1
ATOM 2031 C C . LEU B 1 92 ? -4.668 -33.125 -11.539 1 77.81 92 LEU B C 1
ATOM 2033 O O . LEU B 1 92 ? -4.336 -31.953 -11.367 1 77.81 92 LEU B O 1
ATOM 2037 N N . LYS B 1 93 ? -5.855 -33.594 -11.719 1 82.56 93 LYS B N 1
ATOM 2038 C CA . LYS B 1 93 ? -6.938 -32.625 -11.852 1 82.56 93 LYS B CA 1
ATOM 2039 C C . LYS B 1 93 ? -7.156 -31.859 -10.547 1 82.56 93 LYS B C 1
ATOM 2041 O O . LYS B 1 93 ? -7.43 -30.656 -10.562 1 82.56 93 LYS B O 1
ATOM 2046 N N . GLU B 1 94 ? -7.027 -32.531 -9.414 1 85.38 94 GLU B N 1
ATOM 2047 C CA . GLU B 1 94 ? -7.188 -31.906 -8.109 1 85.38 94 GLU B CA 1
ATOM 2048 C C . GLU B 1 94 ? -6.102 -30.875 -7.863 1 85.38 94 GLU B C 1
ATOM 2050 O O . GLU B 1 94 ? -6.383 -29.766 -7.379 1 85.38 94 GLU B O 1
ATOM 2055 N N . PHE B 1 95 ? -4.867 -31.234 -8.227 1 87.12 95 PHE B N 1
ATOM 2056 C CA . PHE B 1 95 ? -3.76 -30.312 -8.031 1 87.12 95 PHE B CA 1
ATOM 2057 C C . PHE B 1 95 ? -3.92 -29.078 -8.93 1 87.12 95 PHE B C 1
ATOM 2059 O O . PHE B 1 95 ? -3.66 -27.953 -8.5 1 87.12 95 PHE B O 1
ATOM 2066 N N . VAL B 1 96 ? -4.355 -29.328 -10.109 1 88.62 96 VAL B N 1
ATOM 2067 C CA . VAL B 1 96 ? -4.551 -28.234 -11.055 1 88.62 96 VAL B CA 1
ATOM 2068 C C . VAL B 1 96 ? -5.676 -27.312 -10.555 1 88.62 96 VAL B C 1
ATOM 2070 O O . VAL B 1 96 ? -5.562 -26.094 -10.625 1 88.62 96 VAL B O 1
ATOM 2073 N N . SER B 1 97 ? -6.695 -27.906 -10.016 1 88 97 SER B N 1
ATOM 2074 C CA . SER B 1 97 ? -7.805 -27.125 -9.469 1 88 97 SER B CA 1
ATOM 2075 C C . SER B 1 97 ? -7.352 -26.281 -8.281 1 88 97 SER B C 1
ATOM 2077 O O . SER B 1 97 ? -7.707 -25.094 -8.188 1 88 97 SER B O 1
ATOM 2079 N N . LYS B 1 98 ? -6.586 -26.844 -7.449 1 91.62 98 LYS B N 1
ATOM 2080 C CA . LYS B 1 98 ? -6.059 -26.109 -6.305 1 91.62 98 LYS B CA 1
ATOM 2081 C C . LYS B 1 98 ? -5.141 -24.969 -6.75 1 91.62 98 LYS B C 1
ATOM 2083 O O . LYS B 1 98 ? -5.16 -23.875 -6.176 1 91.62 98 LYS B O 1
ATOM 2088 N N . GLN B 1 99 ? -4.312 -25.234 -7.742 1 94.12 99 GLN B N 1
ATOM 2089 C CA . GLN B 1 99 ? -3.463 -24.188 -8.297 1 94.12 99 GLN B CA 1
ATOM 2090 C C . GLN B 1 99 ? -4.301 -23.016 -8.82 1 94.12 99 GLN B C 1
ATOM 2092 O O . GLN B 1 99 ? -3.973 -21.859 -8.578 1 94.12 99 GLN B O 1
ATOM 2097 N N . LYS B 1 100 ? -5.367 -23.375 -9.531 1 92.5 100 LYS B N 1
ATOM 2098 C CA . LYS B 1 100 ? -6.254 -22.344 -10.047 1 92.5 100 LYS B CA 1
ATOM 2099 C C . LYS B 1 100 ? -6.848 -21.5 -8.922 1 92.5 100 LYS B C 1
ATOM 2101 O O . LYS B 1 100 ? -6.898 -20.266 -9.008 1 92.5 100 LYS B O 1
ATOM 2106 N N . GLU B 1 101 ? -7.215 -22.125 -7.863 1 94.25 101 GLU B N 1
ATOM 2107 C CA . GLU B 1 101 ? -7.793 -21.438 -6.711 1 94.25 101 GLU B CA 1
ATOM 2108 C C . GLU B 1 101 ? -6.793 -20.484 -6.074 1 94.25 101 GLU B C 1
ATOM 2110 O O . GLU B 1 101 ? -7.109 -19.312 -5.824 1 94.25 101 GLU B O 1
ATOM 2115 N N . ILE B 1 102 ? -5.609 -20.922 -5.883 1 94.88 102 ILE B N 1
ATOM 2116 C CA . ILE B 1 102 ? -4.574 -20.125 -5.242 1 94.88 102 ILE B CA 1
ATOM 2117 C C . ILE B 1 102 ? -4.184 -18.969 -6.16 1 94.88 102 ILE B C 1
ATOM 2119 O O . ILE B 1 102 ? -3.986 -17.844 -5.695 1 94.88 102 ILE B O 1
ATOM 2123 N N . ALA B 1 103 ? -4.039 -19.219 -7.387 1 95.25 103 ALA B N 1
ATOM 2124 C CA . ALA B 1 103 ? -3.709 -18.172 -8.352 1 95.25 103 ALA B CA 1
ATOM 2125 C C . ALA B 1 103 ? -4.781 -17.078 -8.367 1 95.25 103 ALA B C 1
ATOM 2127 O O . ALA B 1 103 ? -4.465 -15.891 -8.398 1 95.25 103 ALA B O 1
ATOM 2128 N N . LYS B 1 104 ? -6 -17.516 -8.32 1 93.19 104 LYS B N 1
ATOM 2129 C CA . LYS B 1 104 ? -7.102 -16.547 -8.289 1 93.19 104 LYS B CA 1
ATOM 2130 C C . LYS B 1 104 ? -7.078 -15.727 -7.008 1 93.19 104 LYS B C 1
ATOM 2132 O O . LYS B 1 104 ? -7.332 -14.516 -7.035 1 93.19 104 LYS B O 1
ATOM 2137 N N . LYS B 1 105 ? -6.824 -16.359 -5.914 1 93.69 105 LYS B N 1
ATOM 2138 C CA . LYS B 1 105 ? -6.695 -15.656 -4.645 1 93.69 105 LYS B CA 1
ATOM 2139 C C . LYS B 1 105 ? -5.566 -14.633 -4.695 1 93.69 105 LYS B C 1
ATOM 2141 O O . LYS B 1 105 ? -5.711 -13.516 -4.195 1 93.69 105 LYS B O 1
ATOM 2146 N N . LEU B 1 106 ? -4.492 -15.008 -5.289 1 94 106 LEU B N 1
ATOM 2147 C CA . LEU B 1 106 ? -3.346 -14.117 -5.43 1 94 106 LEU B CA 1
ATOM 2148 C C . LEU B 1 106 ? -3.713 -12.883 -6.254 1 94 106 LEU B C 1
ATOM 2150 O O . LEU B 1 106 ? -3.395 -11.758 -5.871 1 94 106 LEU B O 1
ATOM 2154 N N . LEU B 1 107 ? -4.422 -13.125 -7.312 1 92.62 107 LEU B N 1
ATOM 2155 C CA . LEU B 1 107 ? -4.852 -12.016 -8.164 1 92.62 107 LEU B CA 1
ATOM 2156 C C . LEU B 1 107 ? -5.801 -11.094 -7.406 1 92.62 107 LEU B C 1
ATOM 2158 O O . LEU B 1 107 ? -5.703 -9.867 -7.523 1 92.62 107 LEU B O 1
ATOM 2162 N N . LEU B 1 108 ? -6.648 -11.711 -6.672 1 91.38 108 LEU B N 1
ATOM 2163 C CA . LEU B 1 108 ? -7.586 -10.93 -5.875 1 91.38 108 LEU B CA 1
ATOM 2164 C C . LEU B 1 108 ? -6.844 -10.047 -4.879 1 91.38 108 LEU B C 1
ATOM 2166 O O . LEU B 1 108 ? -7.152 -8.859 -4.75 1 91.38 108 LEU B O 1
ATOM 2170 N N . ILE B 1 109 ? -5.855 -10.578 -4.191 1 89.19 109 ILE B N 1
ATOM 2171 C CA . ILE B 1 109 ? -5.082 -9.852 -3.191 1 89.19 109 ILE B CA 1
ATOM 2172 C C . ILE B 1 109 ? -4.332 -8.695 -3.861 1 89.19 109 ILE B C 1
ATOM 2174 O O . ILE B 1 109 ? -4.277 -7.59 -3.324 1 89.19 109 ILE B O 1
ATOM 2178 N N . ILE B 1 110 ? -3.793 -8.914 -4.949 1 88.94 110 ILE B N 1
ATOM 2179 C CA . ILE B 1 110 ? -3.055 -7.891 -5.68 1 88.94 110 ILE B CA 1
ATOM 2180 C C . ILE B 1 110 ? -4 -6.758 -6.082 1 88.94 110 ILE B C 1
ATOM 2182 O O . ILE B 1 110 ? -3.662 -5.582 -5.938 1 88.94 110 ILE B O 1
ATOM 2186 N N . ASN B 1 111 ? -5.184 -7.09 -6.508 1 84.38 111 ASN B N 1
ATOM 2187 C CA . ASN B 1 111 ? -6.164 -6.086 -6.91 1 84.38 111 ASN B CA 1
ATOM 2188 C C . ASN B 1 111 ? -6.633 -5.254 -5.719 1 84.38 111 ASN B C 1
ATOM 2190 O O . ASN B 1 111 ? -6.805 -4.039 -5.832 1 84.38 111 ASN B O 1
ATOM 2194 N N . ILE B 1 112 ? -6.793 -5.875 -4.605 1 85.81 112 ILE B N 1
ATOM 2195 C CA . ILE B 1 112 ? -7.215 -5.191 -3.387 1 85.81 112 ILE B CA 1
ATOM 2196 C C . ILE B 1 112 ? -6.148 -4.184 -2.965 1 85.81 112 ILE B C 1
ATOM 2198 O O . ILE B 1 112 ? -6.469 -3.105 -2.457 1 85.81 112 ILE B O 1
ATOM 2202 N N . ARG B 1 113 ? -4.898 -4.492 -3.205 1 85.81 113 ARG B N 1
ATOM 2203 C CA . ARG B 1 113 ? -3.777 -3.611 -2.895 1 85.81 113 ARG B CA 1
ATOM 2204 C C . ARG B 1 113 ? -3.941 -2.256 -3.572 1 85.81 113 ARG B C 1
ATOM 2206 O O . ARG B 1 113 ? -3.734 -1.214 -2.947 1 85.81 113 ARG B O 1
ATOM 2213 N N . TYR B 1 114 ? -4.379 -2.264 -4.723 1 81.56 114 TYR B N 1
ATOM 2214 C CA . TYR B 1 114 ? -4.523 -1.023 -5.477 1 81.56 114 TYR B CA 1
ATOM 2215 C C . TYR B 1 114 ? -5.66 -0.176 -4.922 1 81.56 114 TYR B C 1
ATOM 2217 O O . TYR B 1 114 ? -5.547 1.048 -4.828 1 81.56 114 TYR B O 1
ATOM 2225 N N . VAL B 1 115 ? -6.668 -0.816 -4.512 1 81.44 115 VAL B N 1
ATOM 2226 C CA . VAL B 1 115 ? -7.812 -0.13 -3.922 1 81.44 115 VAL B CA 1
ATOM 2227 C C . VAL B 1 115 ? -7.398 0.518 -2.602 1 81.44 115 VAL B C 1
ATOM 2229 O O . VAL B 1 115 ? -7.703 1.687 -2.354 1 81.44 115 VAL B O 1
ATOM 2232 N N . ILE B 1 116 ? -6.695 -0.217 -1.831 1 82.75 116 ILE B N 1
ATOM 2233 C CA . ILE B 1 116 ? -6.246 0.265 -0.53 1 82.75 116 ILE B CA 1
ATOM 2234 C C . ILE B 1 116 ? -5.336 1.477 -0.714 1 82.75 116 ILE B C 1
ATOM 2236 O O . ILE B 1 116 ? -5.453 2.467 0.011 1 82.75 116 ILE B O 1
ATOM 2240 N N . ILE B 1 117 ? -4.488 1.457 -1.664 1 84.56 117 ILE B N 1
ATOM 2241 C CA . ILE B 1 117 ? -3.564 2.551 -1.946 1 84.56 117 ILE B CA 1
ATOM 2242 C C . ILE B 1 117 ? -4.348 3.795 -2.359 1 84.56 117 ILE B C 1
ATOM 2244 O O . ILE B 1 117 ? -4.051 4.902 -1.909 1 84.56 117 ILE B O 1
ATOM 2248 N N . PHE B 1 118 ? -5.383 3.672 -3.15 1 83.94 118 PHE B N 1
ATOM 2249 C CA . PHE B 1 118 ? -6.211 4.785 -3.602 1 83.94 118 PHE B CA 1
ATOM 2250 C C . PHE B 1 118 ? -6.941 5.426 -2.426 1 83.94 118 PHE B C 1
ATOM 2252 O O . PHE B 1 118 ? -6.91 6.645 -2.26 1 83.94 118 PHE B O 1
ATOM 2259 N N . ILE B 1 119 ? -7.52 4.594 -1.551 1 84.5 119 ILE B N 1
ATOM 2260 C CA . ILE B 1 119 ? -8.242 5.074 -0.377 1 84.5 119 ILE B CA 1
ATOM 2261 C C . ILE B 1 119 ? -7.281 5.816 0.548 1 84.5 119 ILE B C 1
ATOM 2263 O O . ILE B 1 119 ? -7.602 6.902 1.043 1 84.5 119 ILE B O 1
ATOM 2267 N N . TYR B 1 120 ? -6.176 5.215 0.679 1 86.19 120 TYR B N 1
ATOM 2268 C CA . TYR B 1 120 ? -5.145 5.828 1.509 1 86.19 120 TYR B CA 1
ATOM 2269 C C . TYR B 1 120 ? -4.781 7.215 0.991 1 86.19 120 TYR B C 1
ATOM 2271 O O . TYR B 1 120 ? -4.766 8.188 1.753 1 86.19 120 TYR B O 1
ATOM 2279 N N . LYS B 1 121 ? -4.48 7.359 -0.234 1 86.62 121 LYS B N 1
ATOM 2280 C CA . LYS B 1 121 ? -4.105 8.633 -0.839 1 86.62 121 LYS B CA 1
ATOM 2281 C C . LYS B 1 121 ? -5.223 9.664 -0.685 1 86.62 121 LYS B C 1
ATOM 2283 O O . LYS B 1 121 ? -4.961 10.828 -0.37 1 86.62 121 LYS B O 1
ATOM 2288 N N . TYR B 1 122 ? -6.41 9.227 -0.854 1 87.75 122 TYR B N 1
ATOM 2289 C CA . TYR B 1 122 ? -7.57 10.109 -0.73 1 87.75 122 TYR B CA 1
ATOM 2290 C C . TYR B 1 122 ? -7.691 10.648 0.688 1 87.75 122 TYR B C 1
ATOM 2292 O O . TYR B 1 122 ? -7.844 11.859 0.885 1 87.75 122 TYR B O 1
ATOM 2300 N N . ILE B 1 123 ? -7.621 9.773 1.645 1 89.81 123 ILE B N 1
ATOM 2301 C CA . ILE B 1 123 ? -7.773 10.148 3.045 1 89.81 123 ILE B CA 1
ATOM 2302 C C . ILE B 1 123 ? -6.652 11.102 3.451 1 89.81 123 ILE B C 1
ATOM 2304 O O . ILE B 1 123 ? -6.902 12.133 4.082 1 89.81 123 ILE B O 1
ATOM 2308 N N . VAL B 1 124 ? -5.438 10.773 3.047 1 89.81 124 VAL B N 1
ATOM 2309 C CA . VAL B 1 124 ? -4.289 11.602 3.395 1 89.81 124 VAL B CA 1
ATOM 2310 C C . VAL B 1 124 ? -4.445 12.992 2.777 1 89.81 124 VAL B C 1
ATOM 2312 O O . VAL B 1 124 ? -4.242 14.008 3.451 1 89.81 124 VAL B O 1
ATOM 2315 N N . ASN B 1 125 ? -4.82 13.016 1.508 1 87 125 ASN B N 1
ATOM 2316 C CA . ASN B 1 125 ? -4.992 14.297 0.831 1 87 125 ASN B CA 1
ATOM 2317 C C . ASN B 1 125 ? -6.098 15.133 1.475 1 87 125 ASN B C 1
ATOM 2319 O O . ASN B 1 125 ? -5.957 16.344 1.628 1 87 125 ASN B O 1
ATOM 2323 N N . LYS B 1 126 ? -7.18 14.531 1.854 1 91.06 126 LYS B N 1
ATOM 2324 C CA . LYS B 1 126 ? -8.281 15.227 2.508 1 91.06 126 LYS B CA 1
ATOM 2325 C C . LYS B 1 126 ? -7.848 15.805 3.852 1 91.06 126 LYS B C 1
ATOM 2327 O O . LYS B 1 126 ? -8.109 16.969 4.145 1 91.06 126 LYS B O 1
ATOM 2332 N N . LEU B 1 127 ? -7.211 14.977 4.637 1 92.69 127 LEU B N 1
ATOM 2333 C CA . LEU B 1 127 ? -6.75 15.406 5.953 1 92.69 127 LEU B CA 1
ATOM 2334 C C . LEU B 1 127 ? -5.699 16.5 5.824 1 92.69 127 LEU B C 1
ATOM 2336 O O . LEU B 1 127 ? -5.703 17.469 6.598 1 92.69 127 LEU B O 1
ATOM 2340 N N . LEU B 1 128 ? -4.793 16.344 4.852 1 93.94 128 LEU B N 1
ATOM 2341 C CA . LEU B 1 128 ? -3.771 17.359 4.625 1 93.94 128 LEU B CA 1
ATOM 2342 C C . LEU B 1 128 ? -4.402 18.688 4.211 1 93.94 128 LEU B C 1
ATOM 2344 O O . LEU B 1 128 ? -4.004 19.75 4.699 1 93.94 128 LEU B O 1
ATOM 2348 N N . SER B 1 129 ? -5.367 18.656 3.334 1 91.69 129 SER B N 1
ATOM 2349 C CA . SER B 1 129 ? -6.078 19.844 2.904 1 91.69 129 SER B CA 1
ATOM 2350 C C . SER B 1 129 ? -6.785 20.516 4.078 1 91.69 129 SER B C 1
ATOM 2352 O O . SER B 1 129 ? -6.742 21.75 4.215 1 91.69 129 SER B O 1
ATOM 2354 N N . GLU B 1 130 ? -7.434 19.734 4.887 1 94.25 130 GLU B N 1
ATOM 2355 C CA . GLU B 1 130 ? -8.086 20.266 6.082 1 94.25 130 GLU B CA 1
ATOM 2356 C C . GLU B 1 130 ? -7.082 20.922 7.016 1 94.25 130 GLU B C 1
ATOM 2358 O O . GLU B 1 130 ? -7.348 22 7.559 1 94.25 130 GLU B O 1
ATOM 2363 N N . LEU B 1 131 ? -5.922 20.328 7.188 1 95.75 131 LEU B N 1
ATOM 2364 C CA . LEU B 1 131 ? -4.875 20.875 8.039 1 95.75 131 LEU B CA 1
ATOM 2365 C C . LEU B 1 131 ? -4.359 22.203 7.492 1 95.75 131 LEU B C 1
ATOM 2367 O O . LEU B 1 131 ? -4.234 23.172 8.234 1 95.75 131 LEU B O 1
ATOM 2371 N N . ILE B 1 132 ? -4.133 22.25 6.227 1 94.25 132 ILE B N 1
ATOM 2372 C CA . ILE B 1 132 ? -3.641 23.469 5.586 1 94.25 132 ILE B CA 1
ATOM 2373 C C . ILE B 1 132 ? -4.684 24.578 5.711 1 94.25 132 ILE B C 1
ATOM 2375 O O . ILE B 1 132 ? -4.336 25.734 5.957 1 94.25 132 ILE B O 1
ATOM 2379 N N . ASN B 1 133 ? -5.965 24.219 5.578 1 92.56 133 ASN B N 1
ATOM 2380 C CA . ASN B 1 133 ? -7.035 25.203 5.75 1 92.56 133 ASN B CA 1
ATOM 2381 C C . ASN B 1 133 ? -7.059 25.766 7.168 1 92.56 133 ASN B C 1
ATOM 2383 O O . ASN B 1 133 ? -7.234 26.969 7.359 1 92.56 133 ASN B O 1
ATOM 2387 N N . LEU B 1 134 ? -6.902 24.922 8.109 1 93.25 134 LEU B N 1
ATOM 2388 C CA . LEU B 1 134 ? -6.867 25.359 9.508 1 93.25 134 LEU B CA 1
ATOM 2389 C C . LEU B 1 134 ? -5.656 26.234 9.766 1 93.25 134 LEU B C 1
ATOM 2391 O O . LEU B 1 134 ? -5.742 27.203 10.531 1 93.25 134 LEU B O 1
ATOM 2395 N N . ILE B 1 135 ? -4.527 25.906 9.172 1 93.88 135 ILE B N 1
ATOM 2396 C CA . ILE B 1 135 ? -3.33 26.734 9.266 1 93.88 135 ILE B CA 1
ATOM 2397 C C . ILE B 1 135 ? -3.617 28.125 8.688 1 93.88 135 ILE B C 1
ATOM 2399 O O . ILE B 1 135 ? -3.266 29.141 9.289 1 93.88 135 ILE B O 1
ATOM 2403 N N . ASN B 1 136 ? -4.32 28.172 7.586 1 92.5 136 ASN B N 1
ATOM 2404 C CA . ASN B 1 136 ? -4.684 29.438 6.969 1 92.5 136 ASN B CA 1
ATOM 2405 C C . ASN B 1 136 ? -5.59 30.266 7.875 1 92.5 136 ASN B C 1
ATOM 2407 O O . ASN B 1 136 ? -5.465 31.484 7.934 1 92.5 136 ASN B O 1
ATOM 2411 N N . VAL B 1 137 ? -6.465 29.656 8.523 1 90.06 137 VAL B N 1
ATOM 2412 C CA . VAL B 1 137 ? -7.367 30.344 9.438 1 90.06 137 VAL B CA 1
ATOM 2413 C C . VAL B 1 137 ? -6.566 30.984 10.57 1 90.06 137 VAL B C 1
ATOM 2415 O O . VAL B 1 137 ? -6.773 32.156 10.898 1 90.06 137 VAL B O 1
ATOM 2418 N N . VAL B 1 138 ? -5.652 30.297 11.125 1 87.94 138 VAL B N 1
ATOM 2419 C CA . VAL B 1 138 ? -4.824 30.812 12.211 1 87.94 138 VAL B CA 1
ATOM 2420 C C . VAL B 1 138 ? -3.971 31.969 11.695 1 87.94 138 VAL B C 1
ATOM 2422 O O . VAL B 1 138 ? -3.848 33 12.359 1 87.94 138 VAL B O 1
ATOM 2425 N N . LEU B 1 139 ? -3.428 31.812 10.492 1 89.56 139 LEU B N 1
ATOM 2426 C CA . LEU B 1 139 ? -2.615 32.875 9.898 1 89.56 139 LEU B CA 1
ATOM 2427 C C . LEU B 1 139 ? -3.445 34.125 9.656 1 89.56 139 LEU B C 1
ATOM 2429 O O . LEU B 1 139 ? -2.971 35.25 9.883 1 89.56 139 LEU B O 1
ATOM 2433 N N . ARG B 1 140 ? -4.645 33.938 9.289 1 87.81 140 ARG B N 1
ATOM 2434 C CA . ARG B 1 140 ? -5.547 35.062 9.094 1 87.81 140 ARG B CA 1
ATOM 2435 C C . ARG B 1 140 ? -5.871 35.75 10.422 1 87.81 140 ARG B C 1
ATOM 2437 O O . ARG B 1 140 ? -5.902 36.969 10.508 1 87.81 140 ARG B O 1
ATOM 2444 N N . GLU B 1 141 ? -6.09 34.906 11.406 1 82.06 141 GLU B N 1
ATOM 2445 C CA . GLU B 1 141 ? -6.379 35.438 12.734 1 82.06 141 GLU B CA 1
ATOM 2446 C C . GLU B 1 141 ? -5.184 36.219 13.297 1 82.06 141 GLU B C 1
ATOM 2448 O O . GLU B 1 141 ? -5.352 37.281 13.914 1 82.06 141 GLU B O 1
ATOM 2453 N N . LEU B 1 142 ? -4 35.75 13.039 1 81.12 142 LEU B N 1
ATOM 2454 C CA . LEU B 1 142 ? -2.787 36.406 13.484 1 81.12 142 LEU B CA 1
ATOM 2455 C C . LEU B 1 142 ? -2.594 37.75 12.742 1 81.12 142 LEU B C 1
ATOM 2457 O O . LEU B 1 142 ? -2.188 38.75 13.336 1 81.12 142 LEU B O 1
ATOM 2461 N N . ASN B 1 143 ? -2.945 37.812 11.5 1 80.12 143 ASN B N 1
ATOM 2462 C CA . ASN B 1 143 ? -2.854 39.031 10.703 1 80.12 143 ASN B CA 1
ATOM 2463 C C . ASN B 1 143 ? -3.883 40.062 11.148 1 80.12 143 ASN B C 1
ATOM 2465 O O . ASN B 1 143 ? -3.588 41.25 11.195 1 80.12 143 ASN B O 1
ATOM 2469 N N . TYR B 1 144 ? -5.055 39.625 11.445 1 76 144 TYR B N 1
ATOM 2470 C CA . TYR B 1 144 ? -6.125 40.5 11.875 1 76 144 TYR B CA 1
ATOM 2471 C C . TYR B 1 144 ? -5.785 41.188 13.203 1 76 144 TYR B C 1
ATOM 2473 O O . TYR B 1 144 ? -6.16 42.312 13.445 1 76 144 TYR B O 1
ATOM 2481 N N . ARG B 1 145 ? -5.074 40.531 13.977 1 71.69 145 ARG B N 1
ATOM 2482 C CA . ARG B 1 145 ? -4.73 41.062 15.297 1 71.69 145 ARG B CA 1
ATOM 2483 C C . ARG B 1 145 ? -3.471 41.938 15.234 1 71.69 145 ARG B C 1
ATOM 2485 O O . ARG B 1 145 ? -3.061 42.5 16.234 1 71.69 145 ARG B O 1
ATOM 2492 N N . GLY B 1 146 ? -3.045 42.094 13.961 1 65.38 146 GLY B N 1
ATOM 2493 C CA . GLY B 1 146 ? -1.922 43 13.773 1 65.38 146 GLY B CA 1
ATOM 2494 C C . GLY B 1 146 ? -0.576 42.344 13.969 1 65.38 146 GLY B C 1
ATOM 2495 O O . GLY B 1 146 ? 0.415 43 14.281 1 65.38 146 GLY B O 1
ATOM 2496 N N . PHE B 1 147 ? -0.704 40.938 14.008 1 59.78 147 PHE B N 1
ATOM 2497 C CA . PHE B 1 147 ? 0.552 40.219 14.188 1 59.78 147 PHE B CA 1
ATOM 2498 C C . PHE B 1 147 ? 1.092 39.75 12.844 1 59.78 147 PHE B C 1
ATOM 2500 O O . PHE B 1 147 ? 0.321 39.406 11.945 1 59.78 147 PHE B O 1
#

Foldseek 3Di:
DVVVVVVVVLVVVLVVVVVPPPPDPPDVVVVVVLPDDALPVPDPVSVVVVVVVVVVLVVQCVPDDDLVSNLVSLVVVLSVLVSHPCPDDPVVVVVSVVSNVVSVVSNVVSSVVVVVVVVVVVVVVVVVVVVVVVVVVVVVVVVVVVD/DVVVVVVVVLVVVLVVVVVPPPPDPDDVVVVVVLPDAALPVPDPVSVVVVVVVVVVLVVQCVPDDDLVSNLVSLVVVLSVLVSHPCPDDPVVVVVSVVSNVVSVVSNVVSSVVVVVVVVVVVVVVVVVVVVVVVVVVVVVVVVVVVD

Radius of gyration: 28.42 Å; Cα contacts (8 Å, |Δi|>4): 172; chains: 2; bounding box: 48×84×59 Å

Organism: Sulfurisphaera tokodaii (strain DSM 16993 / JCM 10545 / NBRC 100140 / 7) (NCBI:txid273063)

Solvent-accessible surface area (backbone atoms only — not comparable to full-atom values): 16542 Å² total; per-residue (Å²): 119,74,71,54,52,58,53,48,52,49,54,52,55,53,56,56,56,54,64,74,65,66,76,72,81,66,62,64,66,65,46,48,55,64,72,48,75,66,57,57,77,77,40,74,67,47,38,48,52,50,51,51,52,50,53,48,49,49,53,52,63,72,63,52,82,46,69,70,58,41,50,54,52,45,51,53,48,47,53,54,59,68,51,50,50,67,82,56,59,71,67,61,48,52,52,50,52,52,43,48,51,48,47,50,50,50,49,49,54,57,54,49,50,55,52,52,52,54,51,49,52,50,53,52,52,52,50,50,52,51,44,48,51,50,51,48,51,53,52,50,52,38,45,73,72,74,71,120,73,71,53,51,57,49,49,51,48,52,52,53,53,55,55,56,54,65,74,65,66,77,73,82,67,62,62,66,65,45,48,57,64,72,49,75,64,57,55,78,76,40,74,68,46,37,49,52,50,50,51,52,49,52,49,49,49,54,52,61,73,65,51,81,47,69,71,57,41,51,53,52,47,51,53,48,47,55,55,59,67,49,49,48,74,75,72,56,72,68,61,47,50,53,52,51,51,43,48,51,47,48,50,51,51,51,50,52,57,54,49,50,54,51,52,52,52,54,49,52,51,52,50,52,50,50,49,50,52,43,48,50,51,50,49,50,52,53,50,52,38,45,73,73,74,72

pLDDT: mean 72.24, std 22.24, range [29.78, 95.81]

Secondary structure (DSSP, 8-state):
-HHHHHHHHHHHHHHHHHHHH------HHHHHHHHSS---TTSHHHHHHHHHHHHHHHHHHHH--SHHHHHHHHHHHHHHHHH----S-HHHHHHHHHHHHHHHHHHHHHHHHHHHHHHHHHHHHHHHHHHHHHHHHHHHHHHHTT-/-HHHHHHHHHHHHHHHHHHHH------HHHHHHHHSS-B-TTSHHHHHHHHHHHHHHHHHHHH---HHHHHHHHHHHHHHHHTB---S-HHHHHHHHHHHHHHHHHHHHHHHHHHHHHHHHHHHHHHHHHHHHHHHHHHHHHHHTT-

Sequence (294 aa):
MKYNYLFFLFISLAKFFDILEFNIEIPLFTYLIILNNILIMTDLASYIVIRRTYENFKSELSMCSNVKELKLKIQKFLSFLSSFDFEIETKLKEFVSKQKEIAKKLLLIINIRYVIIFIYKYIVNKLLSELINLINVVLRELNYRGFMKYNYLFFLFISLAKFFDILEFNIEIPLFTYLIILNNILIMTDLASYIVIRRTYENFKSELSMCSNVKELKLKIQKFLSFLSSFDFEIETKLKEFVSKQKEIAKKLLLIINIRYVIIFIYKYIVNKLLSELINLINVVLRELNYRGF